Protein AF-A0A973JRM1-F1 (afdb_monomer)

Structure (mmCIF, N/CA/C/O backbone):
data_AF-A0A973JRM1-F1
#
_entry.id   AF-A0A973JRM1-F1
#
loop_
_atom_site.group_PDB
_atom_site.id
_atom_site.type_symbol
_atom_site.label_atom_id
_atom_site.label_alt_id
_atom_site.label_comp_id
_atom_site.label_asym_id
_atom_site.label_entity_id
_atom_site.label_seq_id
_atom_site.pdbx_PDB_ins_code
_atom_site.Cartn_x
_atom_site.Cartn_y
_atom_site.Cartn_z
_atom_site.occupancy
_atom_site.B_iso_or_equiv
_atom_site.auth_seq_id
_atom_site.auth_comp_id
_atom_site.auth_asym_id
_atom_site.auth_atom_id
_atom_site.pdbx_PDB_model_num
ATOM 1 N N . MET A 1 1 ? 54.414 25.583 24.701 1.00 52.03 1 MET A N 1
ATOM 2 C CA . MET A 1 1 ? 53.959 24.445 23.868 1.00 52.03 1 MET A CA 1
ATOM 3 C C . MET A 1 1 ? 55.008 24.159 22.806 1.00 52.03 1 MET A C 1
ATOM 5 O O . MET A 1 1 ? 55.318 25.046 22.019 1.00 52.03 1 MET A O 1
ATOM 9 N N . ASN A 1 2 ? 55.617 22.970 22.829 1.00 51.41 2 ASN A N 1
ATOM 10 C CA . ASN A 1 2 ? 56.685 22.609 21.895 1.00 51.41 2 ASN A CA 1
ATOM 11 C C . ASN A 1 2 ? 56.163 22.662 20.455 1.00 51.41 2 ASN A C 1
ATOM 13 O O . ASN A 1 2 ? 55.151 22.036 20.146 1.00 51.41 2 ASN A O 1
ATOM 17 N N . LYS A 1 3 ? 56.885 23.366 19.568 1.00 55.19 3 LYS A N 1
ATOM 18 C CA . LYS A 1 3 ? 56.590 23.514 18.123 1.00 55.19 3 LYS A CA 1
ATOM 19 C C . LYS A 1 3 ? 56.341 22.178 17.391 1.00 55.19 3 LYS A C 1
ATOM 21 O O . LYS A 1 3 ? 55.837 22.172 16.276 1.00 55.19 3 LYS A O 1
ATOM 26 N N . TRP A 1 4 ? 56.686 21.060 18.023 1.00 55.06 4 TRP A N 1
ATOM 27 C CA . TRP A 1 4 ? 56.469 19.692 17.566 1.00 55.06 4 TRP A CA 1
ATOM 28 C C . TRP A 1 4 ? 55.008 19.227 17.652 1.00 55.06 4 TRP A C 1
ATOM 30 O O . TRP A 1 4 ? 54.545 18.557 16.737 1.00 55.06 4 TRP A O 1
ATOM 40 N N . VAL A 1 5 ? 54.253 19.637 18.679 1.00 60.00 5 VAL A N 1
ATOM 41 C CA . VAL A 1 5 ? 52.848 19.213 18.857 1.00 60.00 5 VAL A CA 1
ATOM 42 C C . VAL A 1 5 ? 51.954 19.814 17.767 1.00 60.00 5 VAL A C 1
ATOM 44 O O . VAL A 1 5 ? 51.118 19.121 17.198 1.00 60.00 5 VAL A O 1
ATOM 47 N N . GLY A 1 6 ? 52.199 21.076 17.393 1.00 60.28 6 GLY A N 1
ATOM 48 C CA . GLY A 1 6 ? 51.475 21.731 16.298 1.00 60.28 6 GLY A CA 1
ATOM 49 C C . GLY A 1 6 ? 51.747 21.102 14.927 1.00 60.28 6 GLY A C 1
ATOM 50 O O . GLY A 1 6 ? 50.842 21.018 14.105 1.00 60.28 6 GLY A O 1
ATOM 51 N N . LYS A 1 7 ? 52.966 20.596 14.688 1.00 66.56 7 LYS A N 1
ATOM 52 C CA . LYS A 1 7 ? 53.302 19.897 13.436 1.00 66.56 7 LYS A CA 1
ATOM 53 C C . LYS A 1 7 ? 52.615 18.537 13.329 1.00 66.56 7 LYS A C 1
ATOM 55 O O . LYS A 1 7 ? 52.128 18.207 12.256 1.00 66.56 7 LYS A O 1
ATOM 60 N N . ILE A 1 8 ? 52.539 17.783 14.429 1.00 76.00 8 ILE A N 1
ATOM 61 C CA . ILE A 1 8 ? 51.810 16.506 14.463 1.00 76.00 8 ILE A CA 1
ATOM 62 C C . ILE A 1 8 ? 50.323 16.748 14.199 1.00 76.00 8 ILE A C 1
ATOM 64 O O . ILE A 1 8 ? 49.744 16.046 13.380 1.00 76.00 8 ILE A O 1
ATOM 68 N N . LEU A 1 9 ? 49.733 17.784 14.807 1.00 70.19 9 LEU A N 1
ATOM 69 C CA . LEU A 1 9 ? 48.323 18.131 14.608 1.00 70.19 9 LEU A CA 1
ATOM 70 C C . LEU A 1 9 ? 48.005 18.488 13.145 1.00 70.19 9 LEU A C 1
ATOM 72 O O . LEU A 1 9 ? 46.991 18.049 12.618 1.00 70.19 9 LEU A O 1
ATOM 76 N N . ILE A 1 10 ? 48.893 19.235 12.476 1.00 73.81 10 ILE A N 1
ATOM 77 C CA . ILE A 1 10 ? 48.756 19.580 11.051 1.00 73.81 10 ILE A CA 1
ATOM 78 C C . ILE A 1 10 ? 48.867 18.331 10.170 1.00 73.81 10 ILE A C 1
ATOM 80 O O . ILE A 1 10 ? 48.074 18.172 9.250 1.00 73.81 10 ILE A O 1
ATOM 84 N N . ILE A 1 11 ? 49.812 17.430 10.455 1.00 75.38 11 ILE A N 1
ATOM 85 C CA . ILE A 1 11 ? 49.950 16.169 9.710 1.00 75.38 11 ILE A CA 1
ATOM 86 C C . ILE A 1 11 ? 48.707 15.290 9.905 1.00 75.38 11 ILE A C 1
ATOM 88 O O . ILE A 1 11 ? 48.225 14.715 8.936 1.00 75.38 11 ILE A O 1
ATOM 92 N N . LEU A 1 12 ? 48.149 15.238 11.117 1.00 71.69 12 LEU A N 1
ATOM 93 C CA . LEU A 1 12 ? 46.922 14.496 11.421 1.00 71.69 12 LEU A CA 1
ATOM 94 C C . LEU A 1 12 ? 45.699 15.094 10.713 1.00 71.69 12 LEU A C 1
ATOM 96 O O . LEU A 1 12 ? 44.903 14.347 10.160 1.00 71.69 12 LEU A O 1
ATOM 100 N N . LEU A 1 13 ? 45.587 16.427 10.664 1.00 68.31 13 LEU A N 1
ATOM 101 C CA . LEU A 1 13 ? 44.556 17.144 9.903 1.00 68.31 13 LEU A CA 1
ATOM 102 C C . LEU A 1 13 ? 44.678 16.901 8.398 1.00 68.31 13 LEU A C 1
ATOM 104 O O . LEU A 1 13 ? 43.671 16.671 7.741 1.00 68.31 13 LEU A O 1
ATOM 108 N N . ILE A 1 14 ? 45.897 16.913 7.851 1.00 70.69 14 ILE A N 1
ATOM 109 C CA . ILE A 1 14 ? 46.132 16.583 6.441 1.00 70.69 14 ILE A CA 1
ATOM 110 C C . ILE A 1 14 ? 45.755 15.124 6.179 1.00 70.69 14 ILE A C 1
ATOM 112 O O . ILE A 1 14 ? 45.062 14.872 5.202 1.00 70.69 14 ILE A O 1
ATOM 116 N N . PHE A 1 15 ? 46.136 14.190 7.059 1.00 65.75 15 PHE A N 1
ATOM 117 C CA . PHE A 1 15 ? 45.813 12.767 6.918 1.00 65.75 15 PHE A CA 1
ATOM 118 C C . PHE A 1 15 ? 44.303 12.498 7.011 1.00 65.75 15 PHE A C 1
ATOM 120 O O . PHE A 1 15 ? 43.769 11.729 6.213 1.00 65.75 15 PHE A O 1
ATOM 127 N N . LEU A 1 16 ? 43.598 13.173 7.927 1.00 58.53 16 LEU A N 1
ATOM 128 C CA . LEU A 1 16 ? 42.133 13.167 8.019 1.00 58.53 16 LEU A CA 1
ATOM 129 C C . LEU A 1 16 ? 41.496 13.741 6.743 1.00 58.53 16 LEU A C 1
ATOM 131 O O . LEU A 1 16 ? 40.643 13.094 6.148 1.00 58.53 16 LEU A O 1
ATOM 135 N N . CYS A 1 17 ? 41.974 14.888 6.253 1.00 56.03 17 CYS A N 1
ATOM 136 C CA . CYS A 1 17 ? 41.481 15.500 5.014 1.00 56.03 17 CYS A CA 1
ATOM 137 C C . CYS A 1 17 ? 41.785 14.676 3.750 1.00 56.03 17 CYS A C 1
ATOM 139 O O . CYS A 1 17 ? 41.011 14.737 2.797 1.00 56.03 17 CYS A O 1
ATOM 141 N N . THR A 1 18 ? 42.891 13.923 3.701 1.00 54.19 18 THR A N 1
ATOM 142 C CA . THR A 1 18 ? 43.192 13.013 2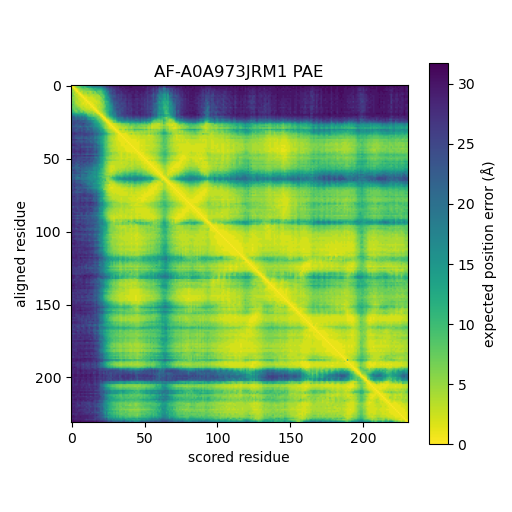.581 1.00 54.19 18 THR A CA 1
ATOM 143 C C . THR A 1 18 ? 42.441 11.691 2.686 1.00 54.19 18 THR A C 1
ATOM 145 O O . THR A 1 18 ? 42.127 11.107 1.656 1.00 54.19 18 THR A O 1
ATOM 148 N N . SER A 1 19 ? 42.113 11.236 3.901 1.00 52.75 19 SER A N 1
ATOM 149 C CA . SER A 1 19 ? 41.274 10.046 4.110 1.00 52.75 19 SER A CA 1
ATOM 150 C C . SER A 1 19 ? 39.808 10.312 3.751 1.00 52.75 19 SER A C 1
ATOM 152 O O . SER A 1 19 ? 39.118 9.394 3.333 1.00 52.75 19 SER A O 1
ATOM 154 N N . CYS A 1 20 ? 39.357 11.570 3.808 1.00 51.75 20 CYS A N 1
ATOM 155 C CA . CYS A 1 20 ? 38.048 11.997 3.300 1.00 51.75 20 CYS A CA 1
ATOM 156 C C . CYS A 1 20 ? 37.969 12.131 1.763 1.00 51.75 20 CYS A C 1
ATOM 158 O O . CYS A 1 20 ? 37.000 12.701 1.271 1.00 51.75 20 CYS A O 1
ATOM 160 N N . LYS A 1 21 ? 38.989 11.723 0.986 1.00 47.31 21 LYS A N 1
ATOM 161 C CA . LYS A 1 21 ? 39.105 12.122 -0.433 1.00 47.31 21 LYS A CA 1
ATOM 162 C C . LYS A 1 21 ? 39.058 11.020 -1.489 1.00 47.31 21 LYS A C 1
ATOM 164 O O . LYS A 1 21 ? 39.293 11.335 -2.650 1.00 47.31 21 LYS A O 1
ATOM 169 N N . ASN A 1 22 ? 38.695 9.794 -1.128 1.00 46.19 22 ASN A N 1
ATOM 170 C CA . ASN A 1 22 ? 38.466 8.718 -2.097 1.00 46.19 22 ASN A CA 1
ATOM 171 C C . ASN A 1 22 ? 37.077 8.094 -1.913 1.00 46.19 22 ASN A C 1
ATOM 173 O O . ASN A 1 22 ? 36.956 6.875 -1.847 1.00 46.19 22 ASN A O 1
ATOM 177 N N . ASP A 1 23 ? 36.030 8.915 -1.829 1.00 49.44 23 ASP A N 1
ATOM 178 C CA . ASP A 1 23 ? 34.690 8.391 -2.090 1.00 49.44 23 ASP A CA 1
ATOM 179 C C . ASP A 1 23 ? 34.642 8.000 -3.571 1.00 49.44 23 ASP A C 1
ATOM 181 O O . ASP A 1 23 ? 34.667 8.858 -4.459 1.00 49.44 23 ASP A O 1
ATOM 185 N N . GLU A 1 24 ? 34.638 6.699 -3.856 1.00 56.50 24 GLU A N 1
ATOM 186 C CA . GLU A 1 24 ? 34.376 6.203 -5.203 1.00 56.50 24 GLU A CA 1
ATOM 187 C C . GLU A 1 24 ? 32.933 6.569 -5.563 1.00 56.50 24 GLU A C 1
ATOM 189 O O . GLU A 1 24 ? 31.975 6.063 -4.973 1.00 56.50 24 GLU A O 1
ATOM 194 N N . ILE A 1 25 ? 32.778 7.497 -6.510 1.00 58.25 25 ILE A N 1
ATOM 195 C CA . ILE A 1 25 ? 31.470 7.859 -7.049 1.00 58.25 25 ILE A CA 1
ATOM 196 C C . ILE A 1 25 ? 31.080 6.778 -8.050 1.00 58.25 25 ILE A C 1
ATOM 198 O O . ILE A 1 25 ? 31.550 6.772 -9.189 1.00 58.25 25 ILE A O 1
ATOM 202 N N . ASN A 1 26 ? 30.202 5.876 -7.626 1.00 73.81 26 ASN A N 1
ATOM 203 C CA . ASN A 1 26 ? 29.637 4.857 -8.500 1.00 73.81 26 ASN A CA 1
ATOM 204 C C . ASN A 1 26 ? 28.285 5.330 -9.032 1.00 73.81 26 ASN A C 1
ATOM 206 O O . ASN A 1 26 ? 27.388 5.680 -8.264 1.00 73.81 26 ASN A O 1
ATOM 210 N N . THR A 1 27 ? 28.142 5.334 -10.358 1.00 80.19 27 THR A N 1
ATOM 211 C CA . THR A 1 27 ? 26.854 5.581 -11.016 1.00 80.19 27 THR A CA 1
ATOM 212 C C . THR A 1 27 ? 26.288 4.256 -11.509 1.00 80.19 27 THR A C 1
ATOM 214 O O . THR A 1 27 ? 26.939 3.570 -12.294 1.00 80.19 27 THR A O 1
ATOM 217 N N . ILE A 1 28 ? 25.091 3.895 -11.044 1.00 83.44 28 ILE A N 1
ATOM 218 C CA . ILE A 1 28 ? 24.317 2.771 -11.581 1.00 83.44 28 ILE A CA 1
ATOM 219 C C . ILE A 1 28 ? 23.206 3.334 -12.459 1.00 83.44 28 ILE A C 1
ATOM 221 O O . ILE A 1 28 ? 22.436 4.187 -12.023 1.00 83.44 28 ILE A O 1
ATOM 225 N N . GLU A 1 29 ? 23.114 2.836 -13.686 1.00 84.25 29 GLU A N 1
ATOM 226 C CA . GLU A 1 29 ? 22.126 3.258 -14.673 1.00 84.25 29 GLU A CA 1
ATOM 227 C C . GLU A 1 29 ? 21.203 2.088 -15.043 1.00 84.25 29 GLU A C 1
ATOM 229 O O . GLU A 1 29 ? 21.639 1.076 -15.589 1.00 84.25 29 GLU A O 1
ATOM 234 N N . TYR A 1 30 ? 19.907 2.261 -14.779 1.00 83.38 30 TYR A N 1
ATOM 235 C CA . TYR A 1 30 ? 18.833 1.349 -15.170 1.00 83.38 30 TYR A CA 1
ATOM 236 C C . TYR A 1 30 ? 18.099 1.913 -16.389 1.00 83.38 30 TYR A C 1
ATOM 238 O O . TYR A 1 30 ? 17.238 2.778 -16.264 1.00 83.38 30 TYR A O 1
ATOM 246 N N . ASN A 1 31 ? 18.454 1.470 -17.596 1.00 78.50 31 ASN A N 1
ATOM 247 C CA . ASN A 1 31 ? 17.933 2.009 -18.865 1.00 78.50 31 ASN A CA 1
ATOM 248 C C . ASN A 1 31 ? 17.077 1.009 -19.664 1.00 78.50 31 ASN A C 1
ATOM 250 O O . ASN A 1 31 ? 16.884 1.176 -20.869 1.00 78.50 31 ASN A O 1
ATOM 254 N N . ARG A 1 32 ? 16.579 -0.045 -19.008 1.00 82.38 32 ARG A N 1
ATOM 255 C CA . ARG A 1 32 ? 15.724 -1.047 -19.652 1.00 82.38 32 ARG A CA 1
ATOM 256 C C . ARG A 1 32 ? 14.336 -0.484 -19.933 1.00 82.38 32 ARG A C 1
ATOM 258 O O . ARG A 1 32 ? 13.761 0.201 -19.084 1.00 82.38 32 ARG A O 1
ATOM 265 N N . ASP A 1 33 ? 13.793 -0.829 -21.100 1.00 82.44 33 ASP A N 1
ATOM 266 C CA . ASP A 1 33 ? 12.406 -0.537 -21.467 1.00 82.44 33 ASP A CA 1
ATOM 267 C C . ASP A 1 33 ? 11.451 -1.504 -20.755 1.00 82.44 33 ASP A C 1
ATOM 269 O O . ASP A 1 33 ? 10.930 -2.465 -21.322 1.00 82.44 33 ASP A O 1
ATOM 273 N N . PHE A 1 34 ? 11.283 -1.236 -19.465 1.00 81.38 34 PHE A N 1
ATOM 274 C CA . PHE A 1 34 ? 10.561 -2.052 -18.500 1.00 81.38 34 PHE A CA 1
ATOM 275 C C . PHE A 1 34 ? 9.118 -2.351 -18.917 1.00 81.38 34 PHE A C 1
ATOM 277 O O . PHE A 1 34 ? 8.644 -3.472 -18.759 1.00 81.38 34 PHE A O 1
ATOM 284 N N . ILE A 1 35 ? 8.438 -1.363 -19.507 1.00 86.88 35 ILE A N 1
ATOM 285 C CA . ILE A 1 35 ? 7.050 -1.497 -19.963 1.00 86.88 35 ILE A CA 1
ATOM 286 C C . ILE A 1 35 ? 6.935 -2.524 -21.089 1.00 86.88 35 ILE A C 1
ATOM 288 O O . ILE A 1 35 ? 5.978 -3.294 -21.130 1.00 86.88 35 ILE A O 1
ATOM 292 N N . ASN A 1 36 ? 7.898 -2.534 -22.013 1.00 88.88 36 ASN A N 1
ATOM 293 C CA . ASN A 1 36 ? 7.881 -3.470 -23.128 1.00 88.88 36 ASN A CA 1
ATOM 294 C C . ASN A 1 36 ? 8.413 -4.858 -22.732 1.00 88.88 36 ASN A C 1
ATOM 296 O O . ASN A 1 36 ? 7.919 -5.857 -23.247 1.00 88.88 36 ASN A O 1
ATOM 300 N N . GLU A 1 37 ? 9.388 -4.926 -21.817 1.00 89.38 37 GLU A N 1
ATOM 301 C CA . GLU A 1 37 ? 9.956 -6.184 -21.302 1.00 89.38 37 GLU A CA 1
ATOM 302 C C . GLU A 1 37 ? 8.919 -7.012 -20.527 1.00 89.38 37 GLU A C 1
ATOM 304 O O . GLU A 1 37 ? 8.820 -8.212 -20.762 1.00 89.38 37 GLU A O 1
ATOM 309 N N . TYR A 1 38 ? 8.107 -6.370 -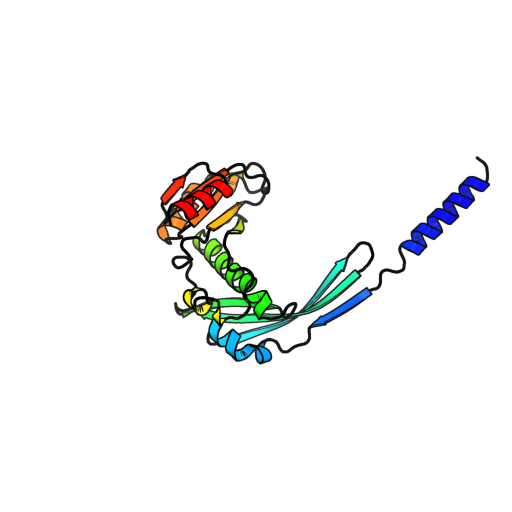19.679 1.00 89.19 38 TYR A N 1
ATOM 310 C CA . TYR A 1 38 ? 7.103 -7.020 -18.819 1.00 89.19 38 TYR A CA 1
ATOM 311 C C . TYR A 1 38 ? 5.664 -6.764 -19.283 1.00 89.19 38 TYR A C 1
ATOM 313 O O . TYR A 1 38 ? 4.738 -6.653 -18.480 1.00 89.19 38 TYR A O 1
ATOM 321 N N . LYS A 1 39 ? 5.456 -6.594 -20.591 1.00 90.38 39 LYS A N 1
ATOM 322 C CA . LYS A 1 39 ? 4.167 -6.149 -21.139 1.00 90.38 39 LYS A CA 1
ATOM 323 C C . LYS A 1 39 ? 3.001 -7.068 -20.762 1.00 90.38 39 LYS A C 1
ATOM 325 O O . LYS A 1 39 ? 1.912 -6.576 -20.464 1.00 90.38 39 LYS A O 1
ATOM 330 N N . ASP A 1 40 ? 3.208 -8.380 -20.810 1.00 90.00 40 ASP A N 1
ATOM 331 C CA . ASP A 1 40 ? 2.148 -9.358 -20.551 1.00 90.00 40 ASP A CA 1
ATOM 332 C C . ASP A 1 40 ? 1.803 -9.406 -19.058 1.00 90.00 40 ASP A C 1
ATOM 334 O O . ASP A 1 40 ? 0.631 -9.415 -18.680 1.00 90.00 40 ASP A O 1
ATOM 338 N N . GLU A 1 41 ? 2.824 -9.352 -18.211 1.00 90.19 41 GLU A N 1
ATOM 339 C CA . GLU A 1 41 ? 2.735 -9.252 -16.762 1.00 90.19 41 GLU A CA 1
ATOM 340 C C . GLU A 1 41 ? 2.016 -7.974 -16.302 1.00 90.19 41 GLU A C 1
ATOM 342 O O . GLU A 1 41 ? 1.074 -8.030 -15.507 1.00 90.19 41 GLU A O 1
ATOM 347 N N . ILE A 1 42 ? 2.403 -6.823 -16.856 1.00 90.81 42 ILE A N 1
ATOM 348 C CA . ILE A 1 42 ? 1.749 -5.531 -16.619 1.00 90.81 42 ILE A CA 1
ATOM 349 C C . ILE A 1 42 ? 0.287 -5.594 -17.070 1.00 90.81 42 ILE A C 1
ATOM 351 O O . ILE A 1 42 ? -0.605 -5.172 -16.334 1.00 90.81 42 ILE A O 1
ATOM 355 N N . LYS A 1 43 ? 0.017 -6.170 -18.248 1.00 91.06 43 LYS A N 1
ATOM 356 C CA . LYS A 1 43 ? -1.351 -6.332 -18.750 1.00 91.06 43 LYS A CA 1
ATOM 357 C C . LYS A 1 43 ? -2.200 -7.222 -17.843 1.00 91.06 43 LYS A C 1
ATOM 359 O O . LYS A 1 43 ? -3.390 -6.966 -17.683 1.00 91.06 43 LYS A O 1
ATOM 364 N N . LEU A 1 44 ? -1.617 -8.259 -17.249 1.00 91.38 44 LEU A N 1
ATOM 365 C CA . LEU A 1 44 ? -2.326 -9.124 -16.310 1.00 91.38 44 LEU A CA 1
ATOM 366 C C . LEU A 1 44 ? -2.703 -8.373 -15.021 1.00 91.38 44 LEU A C 1
ATOM 368 O O . LEU A 1 44 ? -3.825 -8.513 -14.537 1.00 91.38 44 LEU A O 1
ATOM 372 N N . LEU A 1 45 ? -1.777 -7.573 -14.486 1.00 90.56 45 LEU A N 1
ATOM 373 C CA . LEU A 1 45 ? -1.946 -6.872 -13.210 1.00 90.56 45 LEU A CA 1
ATOM 374 C C . LEU A 1 45 ? -2.844 -5.642 -13.296 1.00 90.56 45 LEU A C 1
ATOM 376 O O . LEU A 1 45 ? -3.605 -5.381 -12.367 1.00 90.56 45 LEU A O 1
ATOM 380 N N . PHE A 1 46 ? -2.738 -4.888 -14.388 1.00 91.44 46 PHE A N 1
ATOM 381 C CA . PHE A 1 46 ? -3.375 -3.579 -14.541 1.00 91.44 46 PHE A CA 1
ATOM 382 C C . PHE A 1 46 ? -4.430 -3.544 -15.653 1.00 91.44 46 PHE A C 1
ATOM 384 O O . PHE A 1 46 ? -5.184 -2.579 -15.755 1.00 91.44 46 PHE A O 1
ATOM 391 N N . GLY A 1 47 ? -4.525 -4.589 -16.479 1.00 91.25 47 GLY A N 1
ATOM 392 C CA . GLY A 1 47 ? -5.388 -4.598 -17.655 1.00 91.25 47 GLY A CA 1
ATOM 393 C C . GLY A 1 47 ? -4.817 -3.753 -18.795 1.00 91.25 47 GLY A C 1
ATOM 394 O O . GLY A 1 47 ? -3.617 -3.746 -19.062 1.0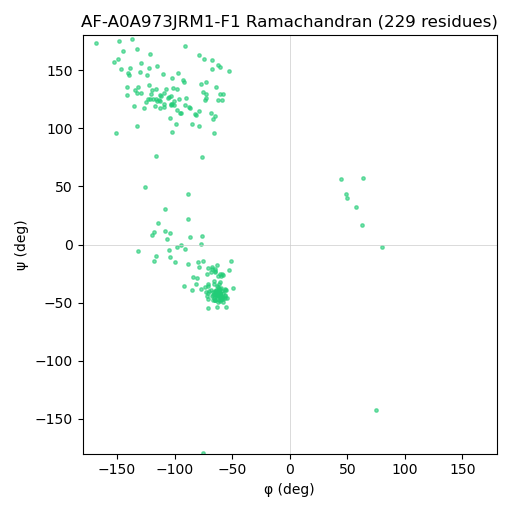0 91.25 47 GLY A O 1
ATOM 395 N N . GLU A 1 48 ? -5.696 -3.058 -19.515 1.00 91.69 48 GLU A N 1
ATOM 396 C CA . GLU A 1 48 ? -5.260 -2.070 -20.504 1.00 91.69 48 GLU A CA 1
ATOM 397 C C . GLU A 1 48 ? -4.718 -0.833 -19.780 1.00 91.69 48 GLU A C 1
ATOM 399 O O . GLU A 1 48 ? -5.412 -0.237 -18.951 1.00 91.69 48 GLU A O 1
ATOM 404 N N . ILE A 1 49 ? -3.488 -0.449 -20.119 1.00 93.69 49 ILE A N 1
ATOM 405 C CA . ILE A 1 49 ? -2.783 0.675 -19.506 1.00 93.69 49 ILE A CA 1
ATOM 406 C C . ILE A 1 49 ? -2.525 1.799 -20.509 1.00 93.69 49 ILE A C 1
ATOM 408 O O . ILE A 1 49 ? -2.372 1.563 -21.709 1.00 93.69 49 ILE A O 1
ATOM 412 N N . ASN A 1 50 ? -2.409 3.020 -19.999 1.00 94.12 50 ASN A N 1
ATOM 413 C CA . ASN A 1 50 ? -1.941 4.180 -20.742 1.00 94.12 50 ASN A CA 1
ATOM 414 C C . ASN A 1 50 ? -0.763 4.822 -19.999 1.00 94.12 50 ASN A C 1
ATOM 416 O O . ASN A 1 50 ? -0.888 5.198 -18.836 1.00 94.12 50 ASN A O 1
ATOM 420 N N . VAL A 1 51 ? 0.384 4.948 -20.666 1.00 93.38 51 VAL A N 1
ATOM 421 C CA . VAL A 1 51 ? 1.549 5.643 -20.102 1.00 93.38 51 VAL A CA 1
ATOM 422 C C . VAL A 1 51 ? 1.353 7.136 -20.328 1.00 93.38 51 VAL A C 1
ATOM 424 O O . VAL A 1 51 ? 1.379 7.602 -21.467 1.00 93.38 51 VAL A O 1
ATOM 427 N N . ILE A 1 52 ? 1.154 7.886 -19.249 1.00 96.19 52 ILE A N 1
ATOM 428 C CA . ILE A 1 52 ? 0.898 9.330 -19.318 1.00 96.19 52 ILE A CA 1
ATOM 429 C C . ILE A 1 52 ? 2.208 10.100 -19.377 1.00 96.19 52 ILE A C 1
ATOM 431 O O . ILE A 1 52 ? 2.327 11.097 -20.090 1.00 96.19 52 ILE A O 1
ATOM 435 N N . ASN A 1 53 ? 3.190 9.635 -18.614 1.00 94.50 53 ASN A N 1
ATOM 436 C CA . ASN A 1 53 ? 4.471 10.292 -18.481 1.00 94.50 53 ASN A CA 1
ATOM 437 C C . ASN A 1 53 ? 5.581 9.256 -18.295 1.00 94.50 53 ASN A C 1
ATOM 439 O O . ASN A 1 53 ? 5.363 8.158 -17.777 1.00 94.50 53 ASN A O 1
ATOM 443 N N . LYS A 1 54 ? 6.775 9.631 -18.748 1.00 93.12 54 LYS A N 1
ATOM 444 C CA . LYS A 1 54 ? 8.015 8.905 -18.511 1.00 93.12 54 LYS A CA 1
ATOM 445 C C . LYS A 1 54 ? 9.076 9.923 -18.130 1.00 93.12 54 LYS A C 1
ATOM 447 O O . LYS A 1 54 ? 9.431 10.773 -18.948 1.00 93.12 54 LYS A O 1
ATOM 452 N N . GLU A 1 55 ? 9.619 9.790 -16.931 1.00 94.00 55 GLU A N 1
ATOM 453 C CA . GLU A 1 55 ? 10.687 10.652 -16.443 1.00 94.00 55 GLU A CA 1
ATOM 454 C C . GLU A 1 55 ? 11.935 9.860 -16.059 1.00 94.00 55 GLU A C 1
ATOM 456 O O . GLU A 1 55 ? 11.874 8.688 -15.690 1.00 94.00 55 GLU A O 1
ATOM 461 N N . ARG A 1 56 ? 13.089 10.523 -16.170 1.00 92.25 56 ARG A N 1
ATOM 462 C CA . ARG A 1 56 ? 14.378 10.000 -15.723 1.00 92.25 56 ARG A CA 1
ATOM 463 C C . ARG A 1 56 ? 14.677 10.584 -14.348 1.00 92.25 56 ARG A C 1
ATOM 465 O O . ARG A 1 56 ? 14.884 11.792 -14.237 1.00 92.25 56 ARG A O 1
ATOM 472 N N . VAL A 1 57 ? 14.743 9.735 -13.330 1.00 92.62 57 VAL A N 1
ATOM 473 C CA . VAL A 1 57 ? 15.034 10.127 -11.946 1.00 92.62 57 VAL A CA 1
ATOM 474 C C . VAL A 1 57 ? 16.483 9.787 -11.608 1.00 92.62 57 VAL A C 1
ATOM 476 O O . VAL A 1 57 ? 17.026 8.781 -12.065 1.00 92.62 57 VAL A O 1
ATOM 479 N N . SER A 1 58 ? 17.126 10.649 -10.819 1.00 90.88 58 SER A N 1
ATOM 480 C CA . SER A 1 58 ? 18.482 10.450 -10.305 1.00 90.88 58 SER A CA 1
ATOM 481 C C . SER A 1 58 ? 18.468 10.600 -8.788 1.00 90.88 58 SER A C 1
ATOM 483 O O . SER A 1 58 ? 18.183 11.681 -8.277 1.00 90.88 58 SER A O 1
ATOM 485 N N . GLU A 1 59 ? 18.812 9.536 -8.072 1.00 88.50 59 GLU A N 1
ATOM 486 C CA . GLU A 1 59 ? 18.901 9.518 -6.610 1.00 88.50 59 GLU A CA 1
ATOM 487 C C . GLU A 1 59 ? 20.350 9.336 -6.177 1.00 88.50 59 GLU A C 1
ATOM 489 O O . GLU A 1 59 ? 21.025 8.410 -6.626 1.00 88.50 59 GLU A O 1
ATOM 494 N N . THR A 1 60 ? 20.834 10.200 -5.287 1.00 87.19 60 THR A N 1
ATOM 495 C CA . THR A 1 60 ? 22.187 10.091 -4.733 1.00 87.19 60 THR A CA 1
ATOM 496 C C . THR A 1 60 ? 22.125 9.675 -3.270 1.00 87.19 60 THR A C 1
ATOM 498 O O . THR A 1 60 ? 21.561 10.376 -2.433 1.00 87.19 60 THR A O 1
ATOM 501 N N . PHE A 1 61 ? 22.748 8.540 -2.969 1.00 81.69 61 PHE A N 1
ATOM 502 C CA . PHE A 1 61 ? 22.921 8.000 -1.629 1.00 81.69 61 PHE A CA 1
ATOM 503 C C . PHE A 1 61 ? 24.333 8.309 -1.146 1.00 81.69 61 PHE A C 1
ATOM 505 O O . PHE A 1 61 ? 25.319 7.937 -1.787 1.00 81.69 61 PHE A O 1
ATOM 512 N N . TYR A 1 62 ? 24.425 8.978 -0.001 1.00 78.19 62 TYR A N 1
ATOM 513 C CA . TYR A 1 62 ? 25.694 9.309 0.637 1.00 78.19 62 TYR A CA 1
ATOM 514 C C . TYR A 1 62 ? 25.971 8.295 1.748 1.00 78.19 62 TYR A C 1
ATOM 516 O O . TYR A 1 62 ? 25.350 8.332 2.809 1.00 78.19 62 TYR A O 1
ATOM 524 N N . GLY A 1 63 ? 26.879 7.360 1.484 1.00 71.06 63 GLY A N 1
ATOM 525 C CA . GLY A 1 63 ? 27.462 6.479 2.490 1.00 71.06 63 GLY A CA 1
ATOM 526 C C . GLY A 1 63 ? 28.740 7.076 3.081 1.00 71.06 63 GLY A C 1
ATOM 527 O O . GLY A 1 63 ? 29.281 8.055 2.579 1.00 71.06 63 GLY A O 1
ATOM 528 N N . TYR A 1 64 ? 29.252 6.456 4.146 1.00 65.94 64 TYR A N 1
ATOM 529 C CA . TYR A 1 64 ? 30.465 6.925 4.833 1.00 65.94 64 TYR A CA 1
ATOM 530 C C . TYR A 1 64 ? 31.750 6.769 3.993 1.00 65.94 64 TYR A C 1
ATOM 532 O O . TYR A 1 64 ? 32.733 7.455 4.249 1.00 65.94 64 TYR A O 1
ATOM 540 N N . THR A 1 65 ? 31.756 5.846 3.024 1.00 67.69 65 THR A N 1
ATOM 541 C CA . THR A 1 65 ? 32.913 5.547 2.151 1.00 67.69 65 THR A CA 1
ATOM 542 C C . THR A 1 65 ? 32.569 5.479 0.660 1.00 67.69 65 THR A C 1
ATOM 544 O O . THR A 1 65 ? 33.451 5.248 -0.162 1.00 67.69 65 THR A O 1
ATOM 547 N N . ILE A 1 66 ? 31.285 5.575 0.303 1.00 69.00 66 ILE A N 1
ATOM 548 C CA . ILE A 1 66 ? 30.784 5.484 -1.075 1.00 69.00 66 ILE A CA 1
ATOM 549 C C . ILE A 1 66 ? 29.665 6.502 -1.226 1.00 69.00 66 ILE A C 1
ATOM 551 O O . ILE A 1 66 ? 28.706 6.492 -0.456 1.00 69.00 66 ILE A O 1
ATOM 555 N N . THR A 1 67 ? 29.757 7.324 -2.266 1.00 79.12 67 THR A N 1
ATOM 556 C CA . THR A 1 67 ? 28.605 8.062 -2.781 1.00 79.12 67 THR A CA 1
ATOM 557 C C . THR A 1 67 ? 28.104 7.327 -4.014 1.00 79.12 67 THR A C 1
ATOM 559 O O . THR A 1 67 ? 28.838 7.160 -4.988 1.00 79.12 67 THR A O 1
ATOM 562 N N . GLN A 1 68 ? 26.856 6.876 -3.984 1.00 82.31 68 GLN A N 1
ATOM 563 C CA . GLN A 1 68 ? 26.259 6.128 -5.083 1.00 82.31 68 GLN A CA 1
ATOM 564 C C . GLN A 1 68 ? 25.142 6.947 -5.713 1.00 82.31 68 GLN A C 1
ATOM 566 O O . GLN A 1 68 ? 24.211 7.356 -5.026 1.00 82.31 68 GLN A O 1
ATOM 571 N N . THR A 1 69 ? 25.219 7.173 -7.021 1.00 86.25 69 THR A N 1
ATOM 572 C CA . THR A 1 69 ? 24.120 7.778 -7.782 1.00 86.25 69 THR A CA 1
ATOM 573 C C . THR A 1 69 ? 23.422 6.698 -8.592 1.00 86.25 69 THR A C 1
ATOM 575 O O . THR A 1 69 ? 24.066 5.953 -9.326 1.00 86.25 69 THR A O 1
ATOM 578 N N . ILE A 1 70 ? 22.109 6.594 -8.444 1.00 87.69 70 ILE A N 1
ATOM 579 C CA . ILE A 1 70 ? 21.273 5.645 -9.169 1.00 87.69 70 ILE A CA 1
ATOM 580 C C . ILE A 1 70 ? 20.376 6.437 -10.108 1.00 87.69 70 ILE A C 1
ATOM 582 O O . ILE A 1 70 ? 19.636 7.312 -9.666 1.00 87.69 70 ILE A O 1
ATOM 586 N N . GLN A 1 71 ? 20.440 6.119 -11.395 1.00 90.69 71 GLN A N 1
ATOM 587 C CA . GLN A 1 71 ? 19.575 6.693 -12.416 1.00 90.69 71 GLN A CA 1
ATOM 588 C C . GLN A 1 71 ? 18.633 5.632 -12.958 1.00 90.69 71 GLN A C 1
ATOM 590 O O . GLN A 1 71 ? 19.073 4.557 -13.370 1.00 90.69 71 GLN A O 1
ATOM 595 N N . TYR A 1 72 ? 17.343 5.932 -12.961 1.00 91.38 72 TYR A N 1
ATOM 596 C CA . TYR A 1 72 ? 16.298 4.990 -13.339 1.00 91.38 72 TYR A CA 1
ATOM 597 C C . TYR A 1 72 ? 15.113 5.737 -13.959 1.00 91.38 72 TYR A C 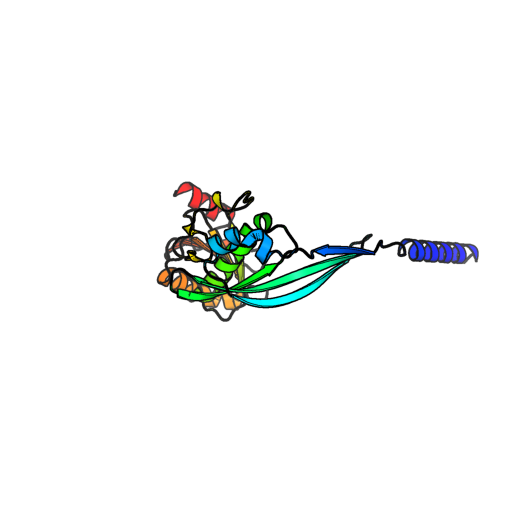1
ATOM 599 O O . TYR A 1 72 ? 14.978 6.952 -13.816 1.00 91.38 72 TYR A O 1
ATOM 607 N N . ASP A 1 73 ? 14.296 5.018 -14.716 1.00 91.44 73 ASP A N 1
ATOM 608 C CA . ASP A 1 73 ? 13.091 5.552 -15.339 1.00 91.44 73 ASP A CA 1
ATOM 609 C C . ASP A 1 73 ? 11.885 5.312 -14.420 1.00 91.44 73 ASP A C 1
ATOM 611 O O . ASP A 1 73 ? 11.760 4.256 -13.783 1.00 91.44 73 ASP A O 1
ATOM 615 N N . VAL A 1 74 ? 10.992 6.298 -14.381 1.00 91.31 74 VAL A N 1
ATOM 616 C CA . VAL A 1 74 ? 9.689 6.229 -13.719 1.00 91.31 74 VAL A CA 1
ATOM 617 C C . VAL A 1 74 ? 8.606 6.448 -14.762 1.00 91.31 74 VAL A C 1
ATOM 619 O O . VAL A 1 74 ? 8.697 7.363 -15.585 1.00 91.31 74 VAL A O 1
ATOM 622 N N . TRP A 1 75 ? 7.592 5.590 -14.740 1.00 92.06 75 TRP A N 1
ATOM 623 C CA . TRP A 1 75 ? 6.427 5.679 -15.610 1.00 92.06 75 TRP A CA 1
ATOM 624 C C . TRP A 1 75 ? 5.190 5.946 -14.776 1.00 92.06 75 TRP A C 1
ATOM 626 O O . TRP A 1 75 ? 4.847 5.143 -13.907 1.00 92.06 75 TRP A O 1
ATOM 636 N N . ASP A 1 76 ? 4.499 7.031 -15.105 1.00 92.25 76 ASP A N 1
ATOM 637 C CA . ASP A 1 76 ? 3.166 7.294 -14.583 1.00 92.25 76 ASP A CA 1
ATOM 638 C C . ASP A 1 76 ? 2.159 6.600 -15.494 1.00 92.25 76 ASP A C 1
ATOM 640 O O . ASP A 1 76 ? 2.065 6.891 -16.697 1.00 92.25 76 ASP A O 1
ATOM 644 N N . ILE A 1 77 ? 1.426 5.657 -14.918 1.00 92.25 77 ILE A N 1
ATOM 645 C CA . ILE A 1 77 ? 0.503 4.797 -15.642 1.00 92.25 77 ILE A CA 1
ATOM 646 C C . ILE A 1 77 ? -0.910 5.055 -15.161 1.00 92.25 77 ILE A C 1
ATOM 648 O O . ILE A 1 77 ? -1.192 5.071 -13.965 1.00 92.25 77 ILE A O 1
ATOM 652 N N . GLU A 1 78 ? -1.802 5.197 -16.128 1.00 94.31 78 GLU A N 1
ATOM 653 C CA . GLU A 1 78 ? -3.239 5.186 -15.931 1.00 94.31 78 GLU A CA 1
ATOM 654 C C . GLU A 1 78 ? -3.809 3.829 -16.321 1.00 94.31 78 GLU A C 1
ATOM 656 O O . GLU A 1 78 ? -3.481 3.275 -17.375 1.00 94.31 78 GLU A O 1
ATOM 661 N N . TYR A 1 79 ? -4.684 3.301 -15.472 1.00 93.25 79 TYR A N 1
ATOM 662 C CA . TYR A 1 79 ? -5.398 2.057 -15.726 1.00 93.25 79 TYR A CA 1
ATOM 663 C C . TYR A 1 79 ? -6.815 2.120 -15.152 1.00 93.25 79 TYR A C 1
ATOM 665 O O . TYR A 1 79 ? -7.162 3.027 -14.390 1.00 93.25 79 TYR A O 1
ATOM 673 N N . LYS A 1 80 ? -7.664 1.168 -15.545 1.00 92.12 80 LYS A N 1
ATOM 674 C CA . LYS A 1 80 ? -9.011 1.017 -14.985 1.00 92.12 80 LYS A CA 1
ATOM 675 C C . LYS A 1 80 ? -9.078 -0.223 -14.124 1.00 92.12 80 LYS A C 1
ATOM 677 O O . LYS A 1 80 ? -8.729 -1.297 -14.600 1.00 92.12 80 LYS A O 1
ATOM 682 N N . ASN A 1 81 ? -9.589 -0.089 -12.905 1.00 89.00 81 ASN A N 1
ATOM 683 C CA . ASN A 1 81 ? -9.872 -1.255 -12.074 1.00 89.00 81 ASN A CA 1
ATOM 684 C C . ASN A 1 81 ? -11.144 -1.999 -12.539 1.00 89.00 81 ASN A C 1
ATOM 686 O O . ASN A 1 81 ? -11.828 -1.609 -13.492 1.00 89.00 81 ASN A O 1
ATOM 690 N N . SER A 1 82 ? -11.486 -3.067 -11.829 1.00 86.94 82 SER A N 1
ATOM 691 C CA . SER A 1 82 ? -12.627 -3.951 -12.071 1.00 86.94 82 SER A CA 1
ATOM 692 C C . SER A 1 82 ? -13.961 -3.207 -12.002 1.00 86.94 82 SER A C 1
ATOM 694 O O . SER A 1 82 ? -14.906 -3.566 -12.704 1.00 86.94 82 SER A O 1
ATOM 696 N N . TYR A 1 83 ? -14.009 -2.112 -11.243 1.00 87.81 83 TYR A N 1
ATOM 697 C CA . TYR A 1 83 ? -15.150 -1.206 -11.122 1.00 87.81 83 TYR A CA 1
ATOM 698 C C . TYR A 1 83 ? -15.190 -0.107 -12.196 1.00 87.81 83 TYR A C 1
ATOM 700 O O . TYR A 1 83 ? -16.043 0.774 -12.132 1.00 87.81 83 TYR A O 1
ATOM 708 N N . GLN A 1 84 ? -14.299 -0.148 -13.195 1.00 89.31 84 GLN A N 1
ATOM 709 C CA . GLN A 1 84 ? -14.144 0.878 -14.235 1.00 89.31 84 GLN A CA 1
ATOM 710 C C . GLN A 1 84 ? -13.722 2.259 -13.704 1.00 89.31 84 GLN A C 1
ATOM 712 O O . GLN A 1 84 ? -13.829 3.254 -14.429 1.00 89.31 84 GLN A O 1
ATOM 717 N N . GLU A 1 85 ? -13.213 2.336 -12.472 1.00 88.19 85 GLU A N 1
ATOM 718 C CA . GLU A 1 85 ? -12.629 3.561 -11.935 1.00 88.19 85 GLU A CA 1
ATOM 719 C C . GLU A 1 85 ? -11.228 3.774 -12.498 1.00 88.19 85 GLU A C 1
ATOM 721 O O . GLU A 1 85 ? -10.425 2.843 -12.573 1.00 88.19 85 GLU A O 1
ATOM 726 N N . LEU A 1 86 ? -10.932 5.025 -12.842 1.00 91.12 86 LEU A N 1
ATOM 727 C CA . LEU A 1 86 ? -9.609 5.449 -13.274 1.00 91.12 86 LEU A CA 1
ATOM 728 C C . LEU A 1 86 ? -8.649 5.477 -12.078 1.00 91.12 86 LEU A C 1
ATOM 730 O O . LEU A 1 86 ? -8.973 6.058 -11.036 1.00 91.12 86 LEU A O 1
ATOM 734 N N . LYS A 1 87 ? -7.488 4.843 -12.231 1.00 90.31 87 LYS A N 1
ATOM 735 C CA . LYS A 1 87 ? -6.429 4.733 -11.221 1.00 90.31 87 LYS A CA 1
ATOM 736 C C . LYS A 1 87 ? -5.089 5.145 -11.811 1.00 90.31 87 LYS A C 1
ATOM 738 O O . LYS A 1 87 ? -4.898 5.084 -13.025 1.00 90.31 87 LYS A O 1
ATOM 743 N N . TYR A 1 88 ? -4.185 5.552 -10.924 1.00 89.75 88 TYR A N 1
ATOM 744 C CA . TYR A 1 88 ? -2.865 6.062 -11.264 1.00 89.75 88 TYR A CA 1
ATOM 745 C C . TYR A 1 88 ? -1.819 5.387 -10.395 1.00 89.75 88 TYR A C 1
ATOM 747 O O . TYR A 1 88 ? -1.961 5.376 -9.174 1.00 89.75 88 TYR A O 1
ATOM 755 N N . ILE A 1 89 ? -0.762 4.885 -11.021 1.00 88.31 89 ILE A N 1
ATOM 756 C CA . ILE A 1 89 ? 0.365 4.275 -10.321 1.00 88.31 89 ILE A CA 1
ATOM 757 C C . ILE A 1 89 ? 1.686 4.691 -10.960 1.00 88.31 89 ILE A C 1
ATOM 759 O O . ILE A 1 89 ? 1.752 4.954 -12.161 1.00 88.31 89 ILE A O 1
ATOM 763 N N . GLN A 1 90 ? 2.743 4.717 -10.151 1.00 88.62 90 GLN A N 1
ATOM 764 C CA . GLN A 1 90 ? 4.108 4.906 -10.625 1.00 88.62 90 GLN A CA 1
ATOM 765 C C . GLN A 1 90 ? 4.843 3.567 -10.647 1.00 88.62 90 GLN A C 1
ATOM 767 O O . GLN A 1 90 ? 5.001 2.929 -9.605 1.00 88.62 90 GLN A O 1
ATOM 772 N N . LEU A 1 91 ? 5.330 3.157 -11.819 1.00 87.50 91 LEU A N 1
ATOM 773 C CA . LEU A 1 91 ? 6.263 2.034 -11.941 1.00 87.50 91 LEU A CA 1
ATOM 774 C C . LEU A 1 91 ? 7.691 2.566 -12.048 1.00 87.50 91 LEU A C 1
ATOM 776 O O . LEU A 1 91 ? 7.954 3.490 -12.814 1.00 87.50 91 LEU A O 1
ATOM 780 N N . LYS A 1 92 ? 8.619 1.971 -11.296 1.00 87.94 92 LYS A N 1
ATOM 781 C CA . LYS A 1 92 ? 10.034 2.368 -11.242 1.00 87.94 92 LYS A CA 1
ATOM 782 C C . LYS A 1 92 ? 10.896 1.183 -11.672 1.00 87.94 92 LYS A C 1
ATOM 784 O O . LYS A 1 92 ? 10.760 0.112 -11.092 1.00 87.94 92 LYS A O 1
ATOM 789 N N . ASN A 1 93 ? 11.827 1.354 -12.615 1.00 86.12 93 ASN A N 1
ATOM 790 C CA . ASN A 1 93 ? 12.741 0.262 -13.022 1.00 86.12 93 ASN A CA 1
ATOM 791 C C . ASN A 1 93 ? 14.031 0.188 -12.185 1.00 86.12 93 ASN A C 1
ATOM 793 O O . ASN A 1 93 ? 15.042 -0.347 -12.643 1.00 86.12 93 ASN A O 1
ATOM 797 N N . ARG A 1 94 ? 14.017 0.737 -10.966 1.00 78.69 94 ARG A N 1
ATOM 798 C CA . ARG A 1 94 ? 15.147 0.652 -10.030 1.00 78.69 94 ARG A CA 1
ATOM 799 C C . ARG A 1 94 ? 15.422 -0.794 -9.580 1.00 78.69 94 ARG A C 1
ATOM 801 O O . ARG A 1 94 ? 16.536 -1.091 -9.153 1.00 78.69 94 ARG A O 1
ATOM 808 N N . TYR A 1 95 ? 14.424 -1.668 -9.706 1.00 75.31 95 TYR A N 1
ATOM 809 C CA . TYR A 1 95 ? 14.458 -3.098 -9.400 1.00 75.31 95 TYR A CA 1
ATOM 810 C C . TYR A 1 95 ? 13.837 -3.888 -10.565 1.00 75.31 95 TYR A C 1
ATOM 812 O O . TYR A 1 95 ? 13.242 -3.296 -11.473 1.00 75.31 95 TYR A O 1
ATOM 820 N N . ASP A 1 96 ? 13.986 -5.215 -10.574 1.00 76.94 96 ASP A N 1
ATOM 821 C CA . ASP A 1 96 ? 13.211 -6.041 -11.504 1.00 76.94 96 ASP A CA 1
ATOM 822 C C . ASP A 1 96 ? 11.712 -6.006 -11.144 1.00 76.94 96 ASP A C 1
ATOM 824 O O . ASP A 1 96 ? 11.343 -5.789 -9.989 1.00 76.94 96 ASP A O 1
ATOM 828 N N . PHE A 1 97 ? 10.837 -6.167 -12.145 1.00 82.56 97 PHE A N 1
ATOM 829 C CA . PHE A 1 97 ? 9.393 -5.972 -11.963 1.00 82.56 97 PHE A CA 1
ATOM 830 C C . PHE A 1 97 ? 8.800 -6.912 -10.923 1.00 82.56 97 PHE A C 1
ATOM 832 O O . PHE A 1 97 ? 7.943 -6.500 -10.147 1.00 82.56 97 PHE A O 1
ATOM 839 N N . ILE A 1 98 ? 9.286 -8.152 -10.908 1.00 83.62 98 ILE A N 1
ATOM 840 C CA . ILE A 1 98 ? 8.826 -9.211 -10.019 1.00 83.62 98 ILE A CA 1
ATOM 841 C C . ILE A 1 98 ? 9.141 -8.857 -8.562 1.00 83.62 98 ILE A C 1
ATOM 843 O O . ILE A 1 98 ? 8.242 -8.859 -7.723 1.00 83.62 98 ILE A O 1
ATOM 847 N N . SER A 1 99 ? 10.371 -8.427 -8.287 1.00 81.31 99 SER A N 1
ATOM 848 C CA . SER A 1 99 ? 10.813 -7.957 -6.972 1.00 81.31 99 SER A CA 1
ATOM 849 C C . SER A 1 99 ? 10.022 -6.743 -6.472 1.00 81.31 99 SER A C 1
ATOM 851 O O . SER A 1 99 ? 9.919 -6.532 -5.266 1.00 81.31 99 SER A O 1
ATOM 853 N N . SER A 1 100 ? 9.438 -5.945 -7.373 1.00 83.50 100 SER A N 1
ATOM 854 C CA . SER A 1 100 ? 8.613 -4.779 -7.024 1.00 83.50 100 SER A CA 1
ATOM 855 C C . SER A 1 100 ? 7.117 -5.077 -6.866 1.00 83.50 100 SER A C 1
ATOM 857 O O . SER A 1 100 ? 6.365 -4.175 -6.494 1.00 83.50 100 SER A O 1
ATOM 859 N N . LEU A 1 101 ? 6.648 -6.302 -7.127 1.00 85.62 101 LEU A N 1
ATOM 860 C CA . LEU A 1 101 ? 5.210 -6.614 -7.125 1.00 85.62 101 LEU A CA 1
ATOM 861 C C . LEU A 1 101 ? 4.541 -6.361 -5.776 1.00 85.62 101 LEU A C 1
ATOM 863 O O . LEU A 1 101 ? 3.455 -5.782 -5.733 1.00 85.62 101 LEU A O 1
ATOM 867 N N . SER A 1 102 ? 5.188 -6.760 -4.683 1.00 84.56 102 SER A N 1
ATOM 868 C CA . SER A 1 102 ? 4.671 -6.535 -3.333 1.00 84.56 102 SER A CA 1
ATOM 869 C C . SER A 1 102 ? 4.516 -5.042 -3.053 1.00 84.56 102 SER A C 1
ATOM 871 O O . SER A 1 102 ? 3.452 -4.607 -2.626 1.00 84.56 102 SER A O 1
ATOM 873 N N . GLU A 1 103 ? 5.535 -4.238 -3.371 1.00 86.50 103 GLU A N 1
ATOM 874 C CA . GLU A 1 103 ? 5.503 -2.780 -3.192 1.00 86.50 103 GLU A CA 1
ATOM 875 C C . GLU A 1 103 ? 4.356 -2.143 -3.990 1.00 86.50 103 GLU A C 1
ATOM 877 O O . GLU A 1 103 ? 3.602 -1.329 -3.462 1.00 86.50 103 GLU A O 1
ATOM 882 N N . ILE A 1 104 ? 4.186 -2.554 -5.246 1.00 86.94 104 ILE A N 1
ATOM 883 C CA . ILE A 1 104 ? 3.113 -2.094 -6.133 1.00 86.94 104 ILE A CA 1
ATOM 884 C C . ILE A 1 104 ? 1.730 -2.375 -5.530 1.00 86.94 104 ILE A C 1
ATOM 886 O O . ILE A 1 104 ? 0.890 -1.477 -5.466 1.00 86.94 104 ILE A O 1
ATOM 890 N N . ILE A 1 105 ? 1.496 -3.610 -5.076 1.00 86.44 105 ILE A N 1
ATOM 891 C CA . ILE A 1 105 ? 0.208 -4.021 -4.498 1.00 86.44 105 ILE A CA 1
ATOM 892 C C . ILE A 1 105 ? -0.060 -3.250 -3.205 1.00 86.44 105 ILE A C 1
ATOM 894 O O . ILE A 1 105 ? -1.146 -2.696 -3.037 1.00 86.44 105 ILE A O 1
ATOM 898 N N . LEU A 1 106 ? 0.928 -3.174 -2.311 1.00 88.38 106 LEU A N 1
ATOM 899 C CA . LEU A 1 106 ? 0.788 -2.486 -1.029 1.00 88.38 106 LEU A CA 1
ATOM 900 C C . LEU A 1 106 ? 0.554 -0.984 -1.206 1.00 88.38 106 LEU A C 1
ATOM 902 O O . LEU A 1 106 ? -0.284 -0.421 -0.506 1.00 88.38 106 LEU A O 1
ATOM 906 N N . ASN A 1 107 ? 1.218 -0.342 -2.170 1.00 87.94 107 ASN A N 1
ATOM 907 C CA . ASN A 1 107 ? 0.971 1.063 -2.491 1.00 87.94 107 ASN A CA 1
ATOM 908 C C . ASN A 1 107 ? -0.477 1.296 -2.932 1.00 87.94 107 ASN A C 1
ATOM 910 O O . ASN A 1 107 ? -1.102 2.256 -2.477 1.00 87.94 107 ASN A O 1
ATOM 914 N N . GLU A 1 108 ? -1.041 0.404 -3.749 1.00 87.62 108 GLU A N 1
ATOM 915 C CA . GLU A 1 108 ? -2.438 0.553 -4.158 1.00 87.62 108 GLU A CA 1
ATOM 916 C C . GLU A 1 108 ? -3.432 0.290 -3.035 1.00 87.62 108 GLU A C 1
ATOM 918 O O . GLU A 1 108 ? -4.443 0.991 -2.926 1.00 87.62 108 GLU A O 1
ATOM 923 N N . ILE A 1 109 ? -3.134 -0.659 -2.146 1.00 88.62 109 ILE A N 1
ATOM 924 C CA . ILE A 1 109 ? -3.921 -0.839 -0.923 1.00 88.62 109 ILE A CA 1
ATOM 925 C C . ILE A 1 109 ? -3.864 0.445 -0.082 1.00 88.62 109 ILE A C 1
ATOM 927 O O . ILE A 1 109 ? -4.911 0.921 0.354 1.00 88.62 109 ILE A O 1
ATOM 931 N N . THR A 1 110 ? -2.689 1.068 0.070 1.00 90.06 110 THR A N 1
ATOM 932 C CA . THR A 1 110 ? -2.506 2.287 0.883 1.00 90.06 110 THR A CA 1
ATOM 933 C C . THR A 1 110 ? -3.363 3.432 0.367 1.00 90.06 110 THR A C 1
ATOM 935 O O . THR A 1 110 ? -4.074 4.078 1.140 1.00 90.06 110 THR A O 1
ATOM 938 N N . VAL A 1 111 ? -3.350 3.665 -0.948 1.00 87.75 111 VAL A N 1
ATOM 939 C CA . VAL A 1 111 ? -4.171 4.706 -1.581 1.00 87.75 111 VAL A CA 1
ATOM 940 C C . VAL A 1 111 ? -5.661 4.451 -1.335 1.00 87.75 111 VAL A C 1
ATOM 942 O O . VAL A 1 111 ? -6.404 5.388 -1.023 1.00 87.75 111 VAL A O 1
ATOM 945 N N . GLN A 1 112 ? -6.112 3.195 -1.429 1.00 86.75 112 GLN A N 1
ATOM 946 C CA . GLN A 1 112 ? -7.503 2.837 -1.141 1.00 86.75 112 GLN A CA 1
ATOM 947 C C . GLN A 1 112 ? -7.865 3.039 0.335 1.00 86.75 112 GLN A C 1
ATOM 949 O O . GLN A 1 112 ? -8.901 3.647 0.611 1.00 86.75 112 GLN A O 1
ATOM 954 N N . VAL A 1 113 ? -7.016 2.595 1.268 1.00 89.56 113 VAL A N 1
ATOM 955 C CA . VAL A 1 113 ? -7.207 2.777 2.718 1.00 89.56 113 VAL A CA 1
ATOM 956 C C . VAL A 1 113 ? -7.372 4.260 3.037 1.00 89.56 113 VAL A C 1
ATOM 958 O O . VAL A 1 113 ? -8.386 4.653 3.612 1.00 89.56 113 VAL A O 1
ATOM 961 N N . ILE A 1 114 ? -6.431 5.102 2.601 1.00 89.75 114 ILE A N 1
ATOM 962 C CA . ILE A 1 114 ? -6.459 6.549 2.863 1.00 89.75 114 ILE A CA 1
ATOM 963 C C . ILE A 1 114 ? -7.727 7.183 2.277 1.00 89.75 114 ILE A C 1
ATOM 965 O O . ILE A 1 114 ? -8.411 7.951 2.959 1.00 89.75 114 ILE A O 1
ATOM 969 N N . LYS A 1 115 ? -8.094 6.824 1.039 1.00 87.69 115 LYS A N 1
ATOM 970 C CA . LYS A 1 115 ? -9.316 7.323 0.393 1.00 87.69 115 LYS A CA 1
ATOM 971 C C . LYS A 1 115 ? -10.581 6.919 1.158 1.00 87.69 115 LYS A C 1
ATOM 973 O O . LYS A 1 115 ? -11.506 7.722 1.243 1.00 87.69 115 LYS A O 1
ATOM 978 N N . VAL A 1 116 ? -10.643 5.699 1.692 1.00 88.31 116 VAL A N 1
ATOM 979 C CA . VAL A 1 116 ? -11.799 5.211 2.462 1.00 88.31 116 VAL A CA 1
ATOM 980 C C . VAL A 1 116 ? -11.899 5.900 3.819 1.00 88.31 116 VAL A C 1
ATOM 982 O O . VAL A 1 116 ? -12.983 6.361 4.191 1.00 88.31 116 VAL A O 1
ATOM 985 N N . LEU A 1 117 ? -10.780 5.997 4.542 1.00 88.62 117 LEU A N 1
ATOM 986 C CA . LEU A 1 117 ? -10.729 6.696 5.825 1.00 88.62 117 LEU A CA 1
ATOM 987 C C . LEU A 1 117 ? -11.112 8.172 5.655 1.00 88.62 117 LEU A C 1
ATOM 989 O O . LEU A 1 117 ? -11.781 8.722 6.529 1.00 88.62 117 LEU A O 1
ATOM 993 N N . ASN A 1 118 ? -10.785 8.771 4.500 1.00 87.94 118 ASN A N 1
ATOM 994 C CA . ASN A 1 118 ? -11.190 10.117 4.088 1.00 87.94 118 ASN A CA 1
ATOM 995 C C . ASN A 1 118 ? -11.027 11.127 5.227 1.00 87.94 118 ASN A C 1
ATOM 997 O O . ASN A 1 118 ? -11.998 11.753 5.678 1.00 87.94 118 ASN A O 1
ATOM 1001 N N . ILE A 1 119 ? -9.801 11.198 5.732 1.00 85.81 119 ILE A N 1
ATOM 1002 C CA . ILE A 1 119 ? -9.440 12.008 6.878 1.00 85.81 119 ILE A CA 1
ATOM 1003 C C . ILE A 1 119 ? -8.333 12.985 6.505 1.00 85.81 119 ILE A C 1
ATOM 1005 O O . ILE A 1 119 ? -7.393 12.631 5.799 1.00 85.81 119 ILE A O 1
ATOM 1009 N N . ASP A 1 120 ? -8.466 14.223 6.976 1.00 85.81 120 ASP A N 1
ATOM 1010 C CA . ASP A 1 120 ? -7.533 15.322 6.703 1.00 85.81 120 ASP A CA 1
ATOM 1011 C C . ASP A 1 120 ? -6.388 15.350 7.729 1.00 85.81 120 ASP A C 1
ATOM 1013 O O . ASP A 1 120 ? -6.043 16.380 8.304 1.00 85.81 120 ASP A O 1
ATOM 1017 N N . ILE A 1 121 ? -5.852 14.168 8.031 1.00 85.25 121 ILE A N 1
ATOM 1018 C CA . ILE A 1 121 ? -4.735 13.976 8.951 1.00 85.25 121 ILE A CA 1
ATOM 1019 C C . ILE A 1 121 ? -3.703 13.113 8.226 1.00 85.25 121 ILE A C 1
ATOM 1021 O O . ILE A 1 121 ? -4.072 12.075 7.678 1.00 85.25 121 ILE A O 1
ATOM 1025 N N . PRO A 1 122 ? -2.420 13.509 8.204 1.00 85.62 122 PRO A N 1
ATOM 1026 C CA . PRO A 1 122 ? -1.344 12.646 7.733 1.00 85.62 122 PRO A CA 1
ATOM 1027 C C . PRO A 1 122 ? -1.271 11.342 8.540 1.00 85.62 122 PRO A C 1
ATOM 1029 O O . PRO A 1 122 ? -1.138 11.370 9.765 1.00 85.62 122 PRO A O 1
ATOM 1032 N N . LEU A 1 123 ? -1.336 10.209 7.839 1.00 87.94 123 LEU A N 1
ATOM 1033 C CA . LEU A 1 123 ? -1.283 8.867 8.416 1.00 87.94 123 LEU A CA 1
ATOM 1034 C C . LEU A 1 123 ? -0.149 8.057 7.790 1.00 87.94 123 LEU A C 1
ATOM 1036 O O . LEU A 1 123 ? 0.102 8.155 6.588 1.00 87.94 123 LEU A O 1
ATOM 1040 N N . SER A 1 124 ? 0.457 7.192 8.594 1.00 88.94 124 SER A N 1
ATOM 1041 C CA . SER A 1 124 ? 1.220 6.044 8.120 1.00 88.94 124 SER A CA 1
ATOM 1042 C C . SER A 1 124 ? 0.306 4.826 8.024 1.00 88.94 124 SER A C 1
ATOM 1044 O O . SER A 1 124 ? -0.506 4.576 8.918 1.00 88.94 124 SER A O 1
ATOM 1046 N N . VAL A 1 125 ? 0.475 4.039 6.963 1.00 89.81 125 VAL A N 1
ATOM 1047 C CA . VAL A 1 125 ? -0.183 2.738 6.806 1.00 89.81 125 VAL A CA 1
ATOM 1048 C C . VAL A 1 125 ? 0.894 1.671 6.656 1.00 89.81 125 VAL A C 1
ATOM 1050 O O . VAL A 1 125 ? 1.760 1.781 5.788 1.00 89.81 125 VAL A O 1
ATOM 1053 N N . TYR A 1 126 ? 0.831 0.652 7.506 1.00 88.44 126 TYR A N 1
ATOM 1054 C CA . TYR A 1 126 ? 1.701 -0.518 7.486 1.00 88.44 126 TYR A CA 1
ATOM 1055 C C . TYR A 1 126 ? 0.871 -1.786 7.327 1.00 88.44 126 TYR A C 1
ATOM 1057 O O . TYR A 1 126 ? -0.346 -1.789 7.535 1.00 88.44 126 TYR A O 1
ATOM 1065 N N . TYR A 1 127 ? 1.549 -2.869 6.969 1.00 88.31 127 TYR A N 1
ATOM 1066 C CA . TYR A 1 127 ? 0.925 -4.148 6.684 1.00 88.31 127 TYR A CA 1
ATOM 1067 C C . TYR A 1 127 ? 1.694 -5.254 7.378 1.00 88.31 127 TYR A C 1
ATOM 1069 O O . TYR A 1 127 ? 2.914 -5.318 7.257 1.00 88.31 127 TYR A O 1
ATOM 1077 N N . GLU A 1 128 ? 0.966 -6.135 8.048 1.00 86.50 128 GLU A N 1
ATOM 1078 C CA . GLU A 1 128 ? 1.490 -7.404 8.543 1.00 86.50 128 GLU A CA 1
ATOM 1079 C C . GLU A 1 128 ? 0.866 -8.547 7.740 1.00 86.50 128 GLU A C 1
ATOM 1081 O O . GLU A 1 128 ? -0.291 -8.459 7.307 1.00 86.50 128 GLU A O 1
ATOM 1086 N N . ASN A 1 129 ? 1.640 -9.617 7.533 1.00 76.44 129 ASN A N 1
ATOM 1087 C CA . ASN A 1 129 ? 1.293 -10.735 6.643 1.00 76.44 129 ASN A CA 1
ATOM 1088 C C . ASN A 1 129 ? 1.031 -10.298 5.191 1.00 76.44 129 ASN A C 1
ATOM 1090 O O . ASN A 1 129 ? 0.206 -10.880 4.479 1.00 76.44 129 ASN A O 1
ATOM 1094 N N . ALA A 1 130 ? 1.729 -9.252 4.743 1.00 76.75 130 ALA A N 1
ATOM 1095 C CA . ALA A 1 130 ? 1.732 -8.864 3.345 1.00 76.75 130 ALA A CA 1
ATOM 1096 C C . ALA A 1 130 ? 2.327 -9.975 2.462 1.00 76.75 130 ALA A C 1
ATOM 1098 O O . ALA A 1 130 ? 3.137 -10.771 2.940 1.00 76.75 130 ALA A O 1
ATOM 1099 N N . PRO A 1 131 ? 1.957 -10.053 1.170 1.00 70.69 131 PRO A N 1
ATOM 1100 C CA . PRO A 1 131 ? 2.607 -10.974 0.249 1.00 70.69 131 PRO A CA 1
ATOM 1101 C C . PRO A 1 131 ? 4.070 -10.548 0.069 1.00 70.69 131 PRO A C 1
ATOM 1103 O O . PRO A 1 131 ? 4.376 -9.657 -0.719 1.00 70.69 131 PRO A O 1
ATOM 1106 N N . GLU A 1 132 ? 4.970 -11.160 0.829 1.00 72.88 132 GLU A N 1
ATOM 1107 C CA . GLU A 1 132 ? 6.417 -10.977 0.732 1.00 72.88 132 GLU A CA 1
ATOM 1108 C C . GLU A 1 132 ? 7.031 -12.102 -0.111 1.00 72.88 132 GLU A C 1
ATOM 1110 O O . GLU A 1 132 ? 6.573 -13.242 -0.059 1.00 72.88 132 GLU A O 1
ATOM 1115 N N . ASN A 1 133 ? 8.104 -11.799 -0.849 1.00 70.06 133 ASN A N 1
ATOM 1116 C CA . ASN A 1 133 ? 8.859 -12.770 -1.657 1.00 70.06 133 ASN A CA 1
ATOM 1117 C C . ASN A 1 133 ? 8.042 -13.403 -2.798 1.00 70.06 133 ASN A C 1
ATOM 1119 O O . ASN A 1 133 ? 7.887 -14.619 -2.886 1.00 70.06 133 ASN A O 1
ATOM 1123 N N . ILE A 1 134 ? 7.508 -12.558 -3.680 1.00 82.12 134 ILE A N 1
ATOM 1124 C CA . ILE A 1 134 ? 6.794 -12.997 -4.881 1.00 82.12 134 ILE A CA 1
ATOM 1125 C C . ILE A 1 134 ? 7.822 -13.348 -5.964 1.00 82.12 134 ILE A C 1
ATOM 1127 O O . ILE A 1 134 ? 8.473 -12.455 -6.498 1.00 82.12 134 ILE A O 1
ATOM 1131 N N . ASP A 1 135 ? 7.941 -14.631 -6.312 1.00 82.44 135 ASP A N 1
ATOM 1132 C CA . ASP A 1 135 ? 8.868 -15.109 -7.353 1.00 82.44 135 ASP A CA 1
ATOM 1133 C C . ASP A 1 135 ? 8.273 -14.985 -8.764 1.00 82.44 135 ASP A C 1
ATOM 1135 O O . ASP A 1 135 ? 8.986 -14.862 -9.765 1.00 82.44 135 ASP A O 1
ATOM 1139 N N . THR A 1 136 ? 6.945 -15.041 -8.879 1.00 84.81 136 THR A N 1
ATOM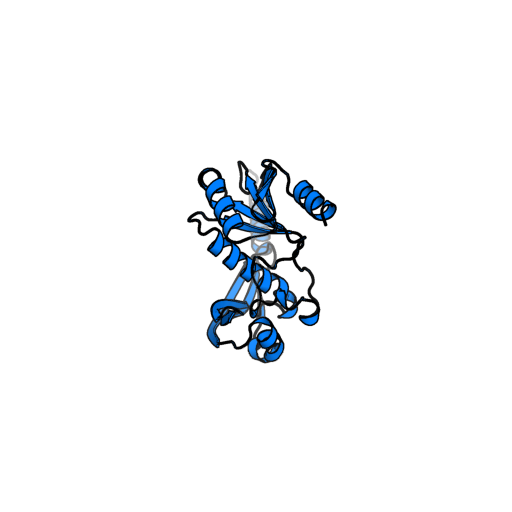 1140 C CA . THR A 1 136 ? 6.232 -14.777 -10.128 1.00 84.81 136 THR A CA 1
ATOM 1141 C C . THR A 1 136 ? 4.822 -14.258 -9.871 1.00 84.81 136 THR A C 1
ATOM 1143 O O . THR A 1 136 ? 4.195 -14.542 -8.856 1.00 84.81 136 THR A O 1
ATOM 1146 N N . ILE A 1 137 ? 4.250 -13.551 -10.848 1.00 84.94 137 ILE A N 1
ATOM 1147 C CA . ILE A 1 137 ? 2.862 -13.065 -10.780 1.00 84.94 137 ILE A CA 1
ATOM 1148 C C . ILE A 1 137 ? 1.847 -14.196 -10.590 1.00 84.94 137 ILE A C 1
ATOM 1150 O O . ILE A 1 137 ? 0.767 -13.981 -10.042 1.00 84.94 137 ILE A O 1
ATOM 1154 N N . LYS A 1 138 ? 2.184 -15.413 -11.026 1.00 83.62 138 LYS A N 1
ATOM 1155 C CA . LYS A 1 138 ? 1.315 -16.586 -10.865 1.00 83.62 138 LYS A CA 1
ATOM 1156 C C . LYS A 1 138 ? 1.146 -17.017 -9.407 1.00 83.62 138 LYS A C 1
ATOM 1158 O O . LYS A 1 138 ? 0.182 -17.723 -9.124 1.00 83.62 138 LYS A O 1
ATOM 1163 N N . ASP A 1 139 ? 2.040 -16.595 -8.517 1.00 83.88 139 ASP A N 1
ATOM 1164 C CA . ASP A 1 139 ? 1.973 -16.909 -7.086 1.00 83.88 139 ASP A CA 1
ATOM 1165 C C . ASP A 1 139 ? 0.975 -16.002 -6.352 1.00 83.88 139 ASP A C 1
ATOM 1167 O O . ASP A 1 139 ? 0.549 -16.299 -5.237 1.00 83.88 139 ASP A O 1
ATOM 1171 N N . ILE A 1 140 ? 0.562 -14.908 -6.995 1.00 83.56 140 ILE A N 1
ATOM 1172 C CA . ILE A 1 140 ? -0.424 -13.972 -6.472 1.00 83.56 140 ILE A CA 1
ATOM 1173 C C . ILE A 1 140 ? -1.824 -14.421 -6.917 1.00 83.56 140 ILE A C 1
ATOM 1175 O O . ILE A 1 140 ? -2.101 -14.553 -8.114 1.00 83.56 140 ILE A O 1
ATOM 1179 N N . ASP A 1 141 ? -2.744 -14.589 -5.963 1.00 85.50 141 ASP A N 1
ATOM 1180 C CA . ASP A 1 141 ? -4.170 -14.754 -6.271 1.00 85.50 141 ASP A CA 1
ATOM 1181 C C . ASP A 1 141 ? -4.673 -13.532 -7.056 1.00 85.50 141 ASP A C 1
ATOM 1183 O O . ASP A 1 141 ? -4.499 -12.388 -6.641 1.00 85.50 141 ASP A O 1
ATOM 1187 N N . SER A 1 142 ? -5.339 -13.780 -8.184 1.00 87.31 142 SER A N 1
ATOM 1188 C CA . SER A 1 142 ? -5.858 -12.749 -9.093 1.00 87.31 142 SER A CA 1
ATOM 1189 C C . SER A 1 142 ? -6.731 -11.669 -8.447 1.00 87.31 142 SER A C 1
ATOM 1191 O O . SER A 1 142 ? -6.854 -10.577 -9.006 1.00 87.31 142 SER A O 1
ATOM 1193 N N . ARG A 1 143 ? -7.332 -11.942 -7.282 1.00 85.19 143 ARG A N 1
ATOM 1194 C CA . ARG A 1 143 ? -8.089 -10.952 -6.497 1.00 85.19 143 ARG A CA 1
ATOM 1195 C C . ARG A 1 143 ? -7.205 -9.844 -5.921 1.00 85.19 143 ARG A C 1
ATOM 1197 O O . ARG A 1 143 ? -7.713 -8.770 -5.623 1.00 85.19 143 ARG A O 1
ATOM 1204 N N . TYR A 1 144 ? -5.904 -10.092 -5.797 1.00 83.25 144 TYR A N 1
ATOM 1205 C CA . TYR A 1 144 ? -4.914 -9.128 -5.319 1.00 83.25 144 TYR A CA 1
ATOM 1206 C C . TYR A 1 144 ? -4.215 -8.376 -6.452 1.00 83.25 144 TYR A C 1
ATOM 1208 O O . TYR A 1 144 ? -3.382 -7.512 -6.189 1.00 83.25 144 TYR A O 1
ATOM 1216 N N . TYR A 1 145 ? -4.549 -8.662 -7.714 1.00 88.88 145 TYR A N 1
ATOM 1217 C CA . TYR A 1 145 ? -4.057 -7.849 -8.823 1.00 88.88 145 TYR A CA 1
ATOM 1218 C C . TYR A 1 145 ? -4.626 -6.436 -8.694 1.00 88.88 145 TYR A C 1
ATOM 1220 O O . TYR A 1 145 ? -5.830 -6.324 -8.468 1.00 88.88 145 TYR A O 1
ATOM 1228 N N . PRO A 1 146 ? -3.833 -5.367 -8.889 1.00 89.56 146 PRO A N 1
ATOM 1229 C CA . PRO A 1 146 ? -4.311 -3.985 -8.784 1.00 89.56 146 PRO A CA 1
ATOM 1230 C C . PRO A 1 146 ? -5.600 -3.709 -9.570 1.00 89.56 146 PRO A C 1
ATOM 1232 O O . PRO A 1 146 ? -6.498 -3.022 -9.085 1.00 89.56 146 PRO A O 1
ATOM 1235 N N . VAL A 1 147 ? -5.748 -4.320 -10.751 1.00 90.69 147 VAL A N 1
ATOM 1236 C CA . VAL A 1 147 ? -6.970 -4.237 -11.559 1.00 90.69 147 VAL A CA 1
ATOM 1237 C C . VAL A 1 147 ? -8.198 -4.816 -10.851 1.00 90.69 147 VAL A C 1
ATOM 1239 O O . VAL A 1 147 ? -9.285 -4.291 -11.027 1.00 90.69 147 VAL A O 1
ATOM 1242 N N . ASN A 1 148 ? -8.065 -5.857 -10.032 1.00 89.25 148 ASN A N 1
ATOM 1243 C CA . ASN A 1 148 ? -9.180 -6.512 -9.336 1.00 89.25 148 ASN A CA 1
ATOM 1244 C C . ASN A 1 148 ? -9.271 -6.151 -7.850 1.00 89.25 148 ASN A C 1
ATOM 1246 O O . ASN A 1 148 ? -10.262 -6.497 -7.205 1.00 89.25 148 ASN A O 1
ATOM 1250 N N . LEU A 1 149 ? -8.241 -5.493 -7.321 1.00 85.44 149 LEU A N 1
ATOM 1251 C CA . LEU A 1 149 ? -8.054 -5.258 -5.904 1.00 85.44 149 LEU A CA 1
ATOM 1252 C C . LEU A 1 149 ? -9.195 -4.413 -5.341 1.00 85.44 149 LEU A C 1
ATOM 1254 O O . LEU A 1 149 ? -9.441 -3.283 -5.771 1.00 85.44 149 LEU A O 1
ATOM 1258 N N . SER A 1 150 ? -9.829 -4.961 -4.312 1.00 83.06 150 SER A N 1
ATOM 1259 C CA . SER A 1 150 ? -10.806 -4.267 -3.493 1.00 83.06 150 SER A CA 1
ATOM 1260 C C . SER A 1 150 ? -10.478 -4.496 -2.027 1.00 83.06 150 SER A C 1
ATOM 1262 O O . SER A 1 150 ? -10.161 -5.617 -1.623 1.00 83.06 150 SER A O 1
ATOM 1264 N N . ILE A 1 151 ? -10.539 -3.427 -1.238 1.00 81.56 151 ILE A N 1
ATOM 1265 C CA . ILE A 1 151 ? -10.141 -3.422 0.173 1.00 81.56 151 ILE A CA 1
ATOM 1266 C C . ILE A 1 151 ? -10.979 -4.370 1.056 1.00 81.56 151 ILE A C 1
ATOM 1268 O O . ILE A 1 151 ? -10.480 -4.900 2.045 1.00 81.56 151 ILE A O 1
ATOM 1272 N N . ASP A 1 152 ? -12.226 -4.645 0.670 1.00 77.44 152 ASP A N 1
ATOM 1273 C CA . ASP A 1 152 ? -13.129 -5.603 1.328 1.00 77.44 152 ASP A CA 1
ATOM 1274 C C . ASP A 1 152 ? -12.778 -7.077 1.019 1.00 77.44 152 ASP A C 1
ATOM 1276 O O . ASP A 1 152 ? -13.225 -8.000 1.705 1.00 77.44 152 ASP A O 1
ATOM 1280 N N . ASN A 1 153 ? -11.935 -7.316 0.010 1.00 77.06 153 ASN A N 1
ATOM 1281 C CA . ASN A 1 153 ? -11.525 -8.643 -0.453 1.00 77.06 153 ASN A CA 1
ATOM 1282 C C . ASN A 1 153 ? -10.111 -9.039 -0.011 1.00 77.06 153 ASN A C 1
ATOM 1284 O O . ASN A 1 153 ? -9.594 -10.066 -0.463 1.00 77.06 153 ASN A O 1
ATOM 1288 N N . LEU A 1 154 ? -9.497 -8.266 0.887 1.00 82.00 154 LEU A N 1
ATOM 1289 C CA . LEU A 1 154 ? -8.194 -8.601 1.454 1.00 82.00 154 LEU A CA 1
ATOM 1290 C C . LEU A 1 154 ? -8.229 -9.954 2.204 1.00 82.00 154 LEU A C 1
ATOM 1292 O O . LEU A 1 154 ? -9.304 -10.388 2.654 1.00 82.00 154 LEU A O 1
ATOM 1296 N N . PRO A 1 155 ? -7.079 -10.662 2.287 1.00 79.19 155 PRO A N 1
ATOM 1297 C CA . PRO A 1 155 ? -6.973 -11.920 3.022 1.00 79.19 155 PRO A CA 1
ATOM 1298 C C . PRO A 1 155 ? -7.471 -11.781 4.465 1.00 79.19 155 PRO A C 1
ATOM 1300 O O . PRO A 1 155 ? -7.344 -10.724 5.077 1.00 79.19 155 PRO A O 1
ATOM 1303 N N . ALA A 1 156 ? -8.019 -12.862 5.023 1.00 78.75 156 ALA A N 1
ATOM 1304 C CA . ALA A 1 156 ? -8.537 -12.855 6.392 1.00 78.75 156 ALA A CA 1
ATOM 1305 C C . ALA A 1 156 ? -7.439 -12.640 7.449 1.00 78.75 156 ALA A C 1
ATOM 1307 O O . ALA A 1 156 ? -7.737 -12.178 8.542 1.00 78.75 156 ALA A O 1
ATOM 1308 N N . ASP A 1 157 ? -6.187 -12.950 7.117 1.00 79.62 157 ASP A N 1
ATOM 1309 C CA . ASP A 1 157 ? -4.998 -12.790 7.955 1.00 79.62 157 ASP A CA 1
ATOM 1310 C C . ASP A 1 157 ? -4.198 -11.507 7.673 1.00 79.62 157 ASP A C 1
ATOM 1312 O O . ASP A 1 157 ? -3.223 -11.221 8.370 1.00 79.62 157 ASP A O 1
ATOM 1316 N N . PHE A 1 158 ? -4.617 -10.710 6.688 1.00 85.94 158 PHE A N 1
ATOM 1317 C CA . PHE A 1 158 ? -3.949 -9.464 6.324 1.00 85.94 158 PHE A CA 1
ATOM 1318 C C . PHE A 1 158 ? -4.343 -8.361 7.302 1.00 85.94 158 PHE A C 1
ATOM 1320 O O . PHE A 1 158 ? -5.517 -7.983 7.353 1.00 85.94 158 PHE A O 1
ATOM 1327 N N . LEU A 1 159 ? -3.379 -7.853 8.072 1.00 90.00 159 LEU A N 1
ATOM 1328 C CA . LEU A 1 159 ? -3.607 -6.814 9.074 1.00 90.00 159 LEU A CA 1
ATOM 1329 C C . LEU A 1 159 ? -3.113 -5.463 8.554 1.00 90.00 159 LEU A C 1
ATOM 1331 O O . LEU A 1 159 ? -1.927 -5.283 8.281 1.00 90.00 159 LEU A O 1
ATOM 1335 N N . ILE A 1 160 ? -4.033 -4.503 8.456 1.00 91.25 160 ILE A N 1
ATOM 1336 C CA . ILE A 1 160 ? -3.735 -3.113 8.112 1.00 91.25 160 ILE A CA 1
ATOM 1337 C C . ILE A 1 160 ? -3.500 -2.351 9.409 1.00 91.25 160 ILE A C 1
ATOM 1339 O O . ILE A 1 160 ? -4.389 -2.252 10.253 1.00 91.25 160 ILE A O 1
ATOM 1343 N N . ILE A 1 161 ? -2.317 -1.783 9.563 1.00 91.69 161 ILE A N 1
ATOM 1344 C CA . ILE A 1 161 ? -1.954 -0.984 10.727 1.00 91.69 161 ILE A CA 1
ATOM 1345 C C . ILE A 1 161 ? -1.956 0.477 10.304 1.00 91.69 161 ILE A C 1
ATOM 1347 O O . ILE A 1 161 ? -1.282 0.853 9.349 1.00 91.69 161 ILE A O 1
ATOM 1351 N N . VAL A 1 162 ? -2.703 1.309 11.018 1.00 92.19 162 VAL A N 1
ATOM 1352 C CA . VAL A 1 162 ? -2.792 2.744 10.751 1.00 92.19 162 VAL A CA 1
ATOM 1353 C C . VAL A 1 162 ? -2.281 3.485 11.972 1.00 92.19 162 VAL A C 1
ATOM 1355 O O . VAL A 1 162 ? -2.786 3.271 13.074 1.00 92.19 162 VAL A O 1
ATOM 1358 N N . SER A 1 163 ? -1.305 4.367 11.781 1.00 89.62 163 SER A N 1
ATOM 1359 C CA . SER A 1 163 ? -0.805 5.236 12.844 1.00 89.62 163 SER A CA 1
ATOM 1360 C C . SER A 1 163 ? -0.744 6.694 12.392 1.00 89.62 163 SER A C 1
ATOM 1362 O O . SER A 1 163 ? -0.527 6.974 11.209 1.00 89.62 163 SER A O 1
ATOM 1364 N N . PRO A 1 164 ? -0.939 7.653 13.307 1.00 87.75 164 PRO A N 1
ATOM 1365 C CA . PRO A 1 164 ? -0.689 9.050 13.008 1.00 87.75 164 PRO A CA 1
ATOM 1366 C C . PRO A 1 164 ? 0.803 9.359 12.966 1.00 87.75 164 PRO A C 1
ATOM 1368 O O . PRO A 1 164 ? 1.629 8.678 13.580 1.00 87.75 164 PRO A O 1
ATOM 1371 N N . TYR A 1 165 ? 1.137 10.458 12.298 1.00 84.94 165 TYR A N 1
ATOM 1372 C CA . TYR A 1 165 ? 2.437 11.097 12.486 1.00 84.94 165 TYR A CA 1
ATOM 1373 C C . TYR A 1 165 ? 2.540 11.693 13.900 1.00 84.94 165 TYR A C 1
ATOM 1375 O O . TYR A 1 165 ? 1.534 11.919 14.573 1.00 84.94 165 TYR A O 1
ATOM 1383 N N . GLU A 1 166 ? 3.765 11.920 14.378 1.00 81.44 166 GLU A N 1
ATOM 1384 C CA . GLU A 1 166 ? 4.036 12.253 15.787 1.00 81.44 166 GLU A CA 1
ATOM 1385 C C . GLU A 1 166 ? 3.308 13.525 16.239 1.00 81.44 166 GLU A C 1
ATOM 1387 O O . GLU A 1 166 ? 2.719 13.566 17.316 1.00 81.44 166 GLU A O 1
ATOM 1392 N N . ASP A 1 167 ? 3.253 14.534 15.373 1.00 83.88 167 ASP A N 1
ATOM 1393 C CA . ASP A 1 167 ? 2.568 15.804 15.611 1.00 83.88 167 ASP A CA 1
ATOM 1394 C C . ASP A 1 167 ? 1.036 15.723 15.465 1.00 83.88 167 ASP A C 1
ATOM 1396 O O . ASP A 1 167 ? 0.351 16.734 15.620 1.00 83.88 167 ASP A O 1
ATOM 1400 N N . LYS A 1 168 ? 0.496 14.535 15.160 1.00 87.94 168 LYS A N 1
ATOM 1401 C CA . LYS A 1 168 ? -0.915 14.283 14.823 1.00 87.94 168 LYS A CA 1
ATOM 1402 C C . LYS A 1 168 ? -1.629 13.316 15.752 1.00 87.94 168 LYS A C 1
ATOM 1404 O O . LYS A 1 168 ? -2.772 12.951 15.491 1.00 87.94 168 LYS A O 1
ATOM 1409 N N . VAL A 1 169 ? -0.991 12.931 16.852 1.00 85.50 169 VAL A N 1
ATOM 1410 C CA . VAL A 1 169 ? -1.547 11.995 17.836 1.00 85.50 169 VAL A CA 1
ATOM 1411 C C . VAL A 1 169 ? -2.904 12.454 18.384 1.00 85.50 169 VAL A C 1
ATOM 1413 O O . VAL A 1 169 ? -3.831 11.648 18.452 1.00 85.50 169 VAL A O 1
ATOM 1416 N N . ASP A 1 170 ? -3.042 13.725 18.762 1.00 87.31 170 ASP A N 1
ATOM 1417 C CA . ASP A 1 170 ? -4.289 14.230 19.353 1.00 87.31 170 ASP A CA 1
ATOM 1418 C C . ASP A 1 170 ? -5.410 14.339 18.306 1.00 87.31 170 ASP A C 1
ATOM 1420 O O . ASP A 1 170 ? -6.510 13.836 18.534 1.00 87.31 170 ASP A O 1
ATOM 1424 N N . ASP A 1 171 ? -5.102 14.876 17.117 1.00 89.31 171 ASP A N 1
ATOM 1425 C CA . ASP A 1 171 ? -6.038 14.929 15.981 1.00 89.31 171 ASP A CA 1
ATOM 1426 C C . ASP A 1 171 ? -6.541 13.509 15.617 1.00 89.31 171 ASP A C 1
ATOM 1428 O O . ASP A 1 171 ? -7.711 13.285 15.283 1.00 89.31 171 ASP A O 1
ATOM 1432 N N . PHE A 1 172 ? -5.652 12.515 15.692 1.00 89.38 172 PHE A N 1
ATOM 1433 C CA . PHE A 1 172 ? -5.979 11.115 15.438 1.00 89.38 172 PHE A CA 1
ATOM 1434 C C . PHE A 1 172 ? -6.924 10.547 16.495 1.00 89.38 172 PHE A C 1
ATOM 1436 O O . PHE A 1 172 ? -7.950 9.972 16.139 1.00 89.38 172 PHE A O 1
ATOM 1443 N N . LYS A 1 173 ? -6.646 10.765 17.787 1.00 86.94 173 LYS A N 1
ATOM 1444 C CA . LYS A 1 173 ? -7.525 10.323 18.886 1.00 86.94 173 LYS A CA 1
ATOM 1445 C C . LYS A 1 173 ? -8.942 10.876 18.739 1.00 86.94 173 LYS A C 1
ATOM 1447 O O . LYS A 1 173 ? -9.910 10.124 18.859 1.00 86.94 173 LYS A O 1
ATOM 1452 N N . ASP A 1 174 ? -9.069 12.154 18.391 1.00 90.00 174 ASP A N 1
ATOM 1453 C CA . ASP A 1 174 ? -10.370 12.803 18.188 1.00 90.00 174 ASP A CA 1
ATOM 1454 C C . ASP A 1 174 ? -11.155 12.220 17.000 1.00 90.00 174 ASP A C 1
ATOM 1456 O O . ASP A 1 174 ? -12.388 12.291 16.948 1.00 90.00 174 ASP A O 1
ATOM 1460 N N . SER A 1 175 ? -10.458 11.603 16.046 1.00 91.06 175 SER A N 1
ATOM 1461 C CA . SER A 1 175 ? -11.036 11.096 14.804 1.00 91.06 175 SER A CA 1
ATOM 1462 C C . SER A 1 175 ? -11.206 9.578 14.737 1.00 91.06 175 SER A C 1
ATOM 1464 O O . SER A 1 175 ? -11.831 9.083 13.794 1.00 91.0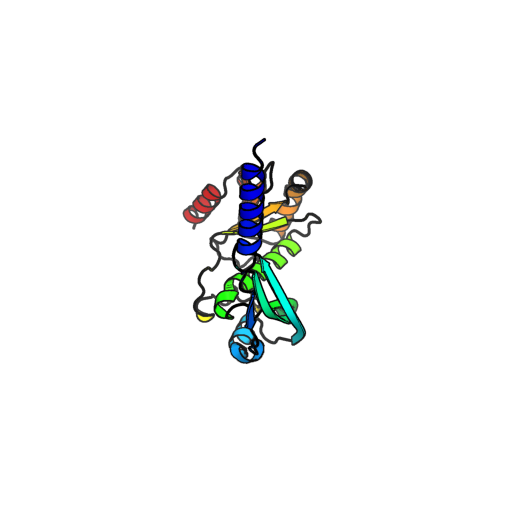6 175 SER A O 1
ATOM 1466 N N . ILE A 1 176 ? -10.748 8.824 15.741 1.00 89.94 176 ILE A N 1
ATOM 1467 C CA . ILE A 1 176 ? -10.843 7.354 15.768 1.00 89.94 176 ILE A CA 1
ATOM 1468 C C . ILE A 1 176 ? -12.270 6.856 15.565 1.00 89.94 176 ILE A C 1
ATOM 1470 O O . ILE A 1 176 ? -12.505 5.996 14.719 1.00 89.94 176 ILE A O 1
ATOM 1474 N N . ASN A 1 177 ? -13.252 7.444 16.248 1.00 90.56 177 ASN A N 1
ATOM 1475 C CA . ASN A 1 177 ? -14.652 7.037 16.089 1.00 90.56 177 ASN A CA 1
ATOM 1476 C C . ASN A 1 177 ? -15.175 7.273 14.664 1.00 90.56 177 ASN A C 1
ATOM 1478 O O . ASN A 1 177 ? -15.954 6.475 14.138 1.00 90.56 177 ASN A O 1
ATOM 1482 N N . TYR A 1 178 ? -14.729 8.353 14.018 1.00 92.75 178 TYR A N 1
ATOM 1483 C CA . TYR A 1 178 ? -15.054 8.615 12.620 1.00 92.75 178 TYR A CA 1
ATOM 1484 C C . TYR A 1 178 ? -14.400 7.575 11.698 1.00 92.75 178 TYR A C 1
ATOM 1486 O O . TYR A 1 178 ? -15.081 7.028 10.827 1.00 92.75 178 TYR A O 1
ATOM 1494 N N . MET A 1 179 ? -13.126 7.241 11.927 1.00 91.81 179 MET A N 1
ATOM 1495 C CA . MET A 1 179 ? -12.406 6.210 11.171 1.00 91.81 179 MET A CA 1
ATOM 1496 C C . MET A 1 179 ? -13.045 4.827 11.329 1.00 91.81 179 MET A C 1
ATOM 1498 O O . MET A 1 179 ? -13.294 4.168 10.323 1.00 91.81 179 MET A O 1
ATOM 1502 N N . ILE A 1 180 ? -13.414 4.420 12.548 1.00 91.44 180 ILE A N 1
ATOM 1503 C CA . ILE A 1 180 ? -14.162 3.177 12.808 1.00 91.44 180 ILE A CA 1
ATOM 1504 C C . ILE A 1 180 ? -15.467 3.163 12.001 1.00 91.44 180 ILE A C 1
ATOM 1506 O O . ILE A 1 180 ? -15.782 2.176 11.336 1.00 91.44 180 ILE A O 1
ATOM 1510 N N . GLY A 1 181 ? -16.202 4.280 11.981 1.00 91.31 181 GLY A N 1
ATOM 1511 C CA . GLY A 1 181 ? -17.406 4.415 11.162 1.00 91.31 181 GLY A CA 1
ATOM 1512 C C . GLY A 1 181 ? -17.144 4.233 9.661 1.00 91.31 181 GLY A C 1
ATOM 1513 O O . GLY A 1 181 ? -17.957 3.629 8.961 1.00 91.31 181 GLY A O 1
ATOM 1514 N N . LYS A 1 182 ? -16.012 4.720 9.138 1.00 91.44 182 LYS A N 1
ATOM 1515 C CA . LYS A 1 182 ? -15.617 4.530 7.729 1.00 91.44 182 LYS A CA 1
ATOM 1516 C C . LYS A 1 182 ? -15.196 3.100 7.412 1.00 91.44 182 LYS A C 1
ATOM 1518 O O . LYS A 1 182 ? -15.604 2.582 6.371 1.00 91.44 182 LYS A O 1
ATOM 1523 N N . ILE A 1 183 ? -14.442 2.482 8.318 1.00 90.25 183 ILE A N 1
ATOM 1524 C CA . ILE A 1 183 ? -14.025 1.076 8.259 1.00 90.25 183 ILE A CA 1
ATOM 1525 C C . ILE A 1 183 ? -15.258 0.173 8.188 1.00 90.25 183 ILE A C 1
ATOM 1527 O O . ILE A 1 183 ? -15.336 -0.670 7.299 1.00 90.25 183 ILE A O 1
ATOM 1531 N N . ASN A 1 184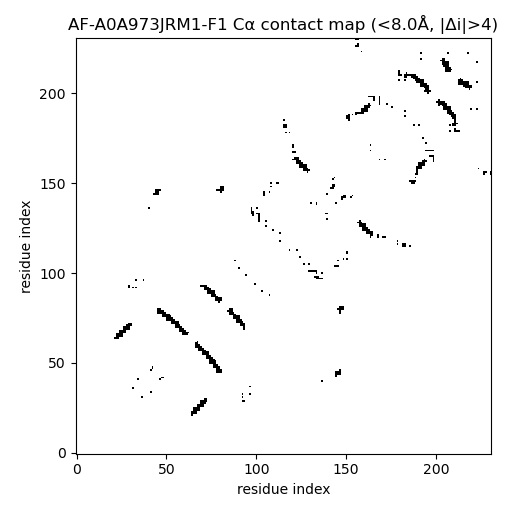 ? -16.254 0.424 9.043 1.00 87.44 184 ASN A N 1
ATOM 1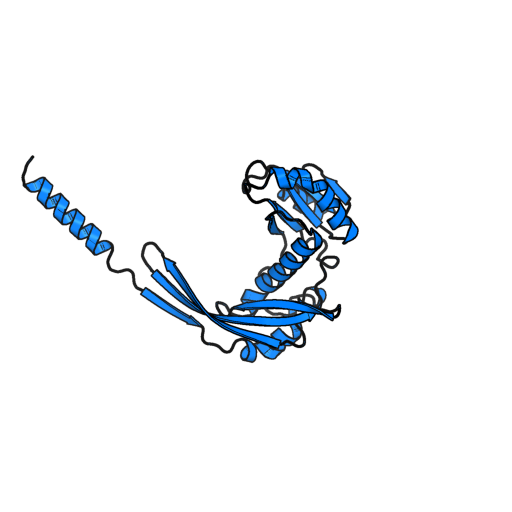532 C CA . ASN A 1 184 ? -17.522 -0.303 9.049 1.00 87.44 184 ASN A CA 1
ATOM 1533 C C . ASN A 1 184 ? -18.310 -0.112 7.746 1.00 87.44 184 ASN A C 1
ATOM 1535 O O . ASN A 1 184 ? -18.604 -1.077 7.052 1.00 87.44 184 ASN A O 1
ATOM 1539 N N . ASN A 1 185 ? -18.561 1.136 7.339 1.00 87.69 185 ASN A N 1
ATOM 1540 C CA . ASN A 1 185 ? -19.317 1.415 6.111 1.00 87.69 185 ASN A CA 1
ATOM 1541 C C . ASN A 1 185 ? -18.685 0.816 4.842 1.00 87.69 185 ASN A C 1
ATOM 1543 O O . ASN A 1 185 ? -19.391 0.597 3.858 1.00 87.69 185 ASN A O 1
ATOM 1547 N N . SER A 1 186 ? -17.371 0.588 4.853 1.00 85.62 186 SER A N 1
ATOM 1548 C CA . SER A 1 186 ? -16.612 0.074 3.708 1.00 85.62 186 SER A CA 1
ATOM 1549 C C . SER A 1 186 ? -16.183 -1.386 3.875 1.00 85.62 186 SER A C 1
ATOM 1551 O O . SER A 1 186 ? -15.462 -1.891 3.020 1.00 85.62 186 SER A O 1
ATOM 1553 N N . ASN A 1 187 ? -16.612 -2.054 4.954 1.00 83.56 187 ASN A N 1
ATOM 1554 C CA . ASN A 1 187 ? -16.287 -3.443 5.289 1.00 83.56 187 ASN A CA 1
ATOM 1555 C C . ASN A 1 187 ? -14.783 -3.774 5.207 1.00 83.56 187 ASN A C 1
ATOM 1557 O O . ASN A 1 187 ? -14.399 -4.811 4.664 1.00 83.56 187 ASN A O 1
ATOM 1561 N N . ILE A 1 188 ? -13.914 -2.898 5.726 1.00 86.12 188 ILE A N 1
ATOM 1562 C CA . ILE A 1 188 ? -12.481 -3.220 5.805 1.00 86.12 188 ILE A CA 1
ATOM 1563 C C . ILE A 1 188 ? -12.282 -4.245 6.927 1.00 86.12 188 ILE A C 1
ATOM 1565 O O . ILE A 1 188 ? -12.684 -4.006 8.067 1.00 86.12 188 ILE A O 1
ATOM 1569 N N . LYS A 1 189 ? -11.668 -5.384 6.588 1.00 84.06 189 LYS A N 1
ATOM 1570 C CA . LYS A 1 189 ? -11.668 -6.571 7.448 1.00 84.06 189 LYS A CA 1
ATOM 1571 C C . LYS A 1 189 ? -10.820 -6.458 8.695 1.00 84.06 189 LYS A C 1
ATOM 1573 O O . LYS A 1 189 ? -11.367 -6.679 9.753 1.00 84.06 189 LYS A O 1
ATOM 1578 N N . ASN A 1 190 ? -9.532 -6.134 8.612 1.00 88.56 190 ASN A N 1
ATOM 1579 C CA . ASN A 1 190 ? -8.665 -6.145 9.792 1.00 88.56 190 ASN A CA 1
ATOM 1580 C C . ASN A 1 190 ? -7.854 -4.858 9.854 1.00 88.56 190 ASN A C 1
ATOM 1582 O O . ASN A 1 190 ? -6.865 -4.705 9.134 1.00 88.56 190 ASN A O 1
ATOM 1586 N N . VAL A 1 191 ? -8.282 -3.930 10.707 1.00 92.06 191 VAL A N 1
ATOM 1587 C CA . VAL A 1 191 ? -7.604 -2.646 10.891 1.00 92.06 191 VAL A CA 1
ATOM 1588 C C . VAL A 1 191 ? -7.219 -2.478 12.350 1.00 92.06 191 VAL A C 1
ATOM 1590 O O . VAL A 1 191 ? -8.072 -2.540 13.232 1.00 92.06 191 VAL A O 1
ATOM 1593 N N . LEU A 1 192 ? -5.941 -2.225 12.602 1.00 93.12 192 LEU A N 1
ATOM 1594 C CA . LEU A 1 192 ? -5.437 -1.803 13.899 1.00 93.12 192 LEU A CA 1
ATOM 1595 C C . LEU A 1 192 ? -5.126 -0.307 13.842 1.00 93.12 192 LEU A C 1
ATOM 1597 O O . LEU A 1 192 ? -4.170 0.115 13.192 1.00 93.12 192 LEU A O 1
ATOM 1601 N N . LEU A 1 193 ? -5.952 0.490 14.518 1.00 92.00 193 LEU A N 1
ATOM 1602 C CA . LEU A 1 193 ? -5.730 1.925 14.694 1.00 92.00 193 LEU A CA 1
ATOM 1603 C C . LEU A 1 193 ? -4.813 2.111 15.903 1.00 92.00 193 LEU A C 1
ATOM 1605 O O . LEU A 1 193 ? -5.254 1.929 17.038 1.00 92.00 193 LEU A O 1
ATOM 1609 N N . LEU A 1 194 ? -3.534 2.402 15.678 1.00 88.50 194 LEU A N 1
ATOM 1610 C CA . LEU A 1 194 ? -2.571 2.527 16.766 1.00 88.50 194 LEU A CA 1
ATOM 1611 C C . LEU A 1 194 ? -2.745 3.850 17.517 1.00 88.50 194 LEU A C 1
ATOM 1613 O O . LEU A 1 194 ? -2.792 4.928 16.925 1.00 88.50 194 LEU A O 1
ATOM 1617 N N . GLU A 1 195 ? -2.793 3.742 18.842 1.00 74.31 195 GLU A N 1
ATOM 1618 C CA . GLU A 1 195 ? -2.849 4.858 19.775 1.00 74.31 195 GLU A CA 1
ATOM 1619 C C . GLU A 1 195 ? -1.545 4.907 20.583 1.00 74.31 195 GLU A C 1
ATOM 1621 O O . GLU A 1 195 ? -1.203 3.999 21.346 1.00 74.31 195 GLU A O 1
ATOM 1626 N N . GLY A 1 196 ? -0.800 6.000 20.443 1.00 66.00 196 GLY A N 1
ATOM 1627 C CA . GLY A 1 196 ? 0.456 6.214 21.156 1.00 66.00 196 GLY A CA 1
ATOM 1628 C C . GLY A 1 196 ? 0.584 7.631 21.691 1.00 66.00 196 GLY A C 1
ATOM 1629 O O . GLY A 1 196 ? -0.284 8.473 21.469 1.00 66.00 196 GLY A O 1
ATOM 1630 N N . ASN A 1 197 ? 1.677 7.883 22.406 1.00 61.25 197 ASN A N 1
ATOM 1631 C CA . ASN A 1 197 ? 2.128 9.240 22.731 1.00 61.25 197 ASN A CA 1
ATOM 1632 C C . ASN A 1 197 ? 3.261 9.704 21.795 1.00 61.25 197 ASN A C 1
ATOM 1634 O O . ASN A 1 197 ? 3.524 10.898 21.725 1.00 61.25 197 ASN A O 1
ATOM 1638 N N . GLU A 1 198 ? 3.883 8.778 21.054 1.00 59.28 198 GLU A N 1
ATOM 1639 C CA . GLU A 1 198 ? 4.904 9.018 20.027 1.00 59.28 198 GLU A CA 1
ATOM 1640 C C . GLU A 1 198 ? 4.635 8.082 18.829 1.00 59.28 198 GLU A C 1
ATOM 1642 O O . GLU A 1 198 ? 4.186 6.951 19.021 1.00 59.28 198 GLU A O 1
ATOM 1647 N N . ALA A 1 199 ? 4.910 8.513 17.590 1.00 50.50 199 ALA A N 1
ATOM 1648 C CA . ALA A 1 199 ? 4.534 7.780 16.365 1.00 50.50 199 ALA A CA 1
ATOM 1649 C C . ALA A 1 199 ? 5.181 6.389 16.194 1.00 50.50 199 ALA A C 1
ATOM 1651 O O . ALA A 1 199 ? 4.711 5.587 15.390 1.00 50.50 199 ALA A O 1
ATOM 1652 N N . ILE A 1 200 ? 6.261 6.106 16.930 1.00 49.19 200 ILE A N 1
ATOM 1653 C CA . ILE A 1 200 ? 7.089 4.895 16.779 1.00 49.19 200 ILE A CA 1
ATOM 1654 C C . ILE A 1 200 ? 7.076 4.029 18.059 1.00 49.19 200 ILE A C 1
ATOM 1656 O O . ILE A 1 200 ? 7.420 2.850 18.014 1.00 49.19 200 ILE A O 1
ATOM 1660 N N . GLN A 1 201 ? 6.608 4.569 19.191 1.00 49.53 201 GLN A N 1
ATOM 1661 C CA . GLN A 1 201 ? 6.360 3.835 20.439 1.00 49.53 201 GLN A CA 1
ATOM 1662 C C . GLN A 1 201 ? 4.863 3.886 20.756 1.00 49.53 201 GLN A C 1
ATOM 1664 O O . GLN A 1 201 ? 4.402 4.669 21.586 1.00 49.53 201 GLN A O 1
ATOM 1669 N N . MET A 1 202 ? 4.080 3.085 20.034 1.00 60.56 202 MET A N 1
ATOM 1670 C CA . MET A 1 202 ? 2.642 2.986 20.277 1.00 60.56 202 MET A CA 1
ATOM 1671 C C . MET A 1 202 ? 2.356 1.808 21.213 1.00 60.56 202 MET A C 1
ATOM 1673 O O . MET A 1 202 ? 2.586 0.653 20.864 1.00 60.56 202 MET A O 1
ATOM 1677 N N . ASP A 1 203 ? 1.883 2.116 22.424 1.00 62.81 203 ASP A N 1
ATOM 1678 C CA . ASP A 1 203 ? 1.680 1.148 23.513 1.00 62.81 203 ASP A CA 1
ATOM 1679 C C . ASP A 1 203 ? 0.505 0.182 23.263 1.00 62.81 203 ASP A C 1
ATOM 1681 O O . ASP A 1 203 ? 0.393 -0.851 23.925 1.00 62.81 203 ASP A O 1
ATOM 1685 N N . HIS A 1 204 ? -0.426 0.551 22.375 1.00 82.06 204 HIS A N 1
ATOM 1686 C CA . HIS A 1 204 ? -1.643 -0.199 22.064 1.00 82.06 204 HIS A CA 1
ATOM 1687 C C . HIS A 1 204 ? -2.340 0.349 20.810 1.00 82.06 204 HIS A C 1
ATOM 1689 O O . HIS A 1 204 ? -1.968 1.387 20.276 1.00 82.06 204 HIS A O 1
ATOM 1695 N N . GLY A 1 205 ? -3.383 -0.335 20.351 1.00 86.69 205 GLY A N 1
ATOM 1696 C CA . GLY A 1 205 ? -4.326 0.178 19.370 1.00 86.69 205 GLY A CA 1
ATOM 1697 C C . GLY A 1 205 ? -5.735 -0.366 19.566 1.00 86.69 205 GLY A C 1
ATOM 1698 O O . GLY A 1 205 ? -5.977 -1.239 20.409 1.00 86.69 205 GLY A O 1
ATOM 1699 N N . VAL A 1 206 ? -6.646 0.155 18.748 1.00 90.38 206 VAL A N 1
ATOM 1700 C CA . VAL A 1 206 ? -8.027 -0.305 18.609 1.00 90.38 206 VAL A CA 1
ATOM 1701 C C . VAL A 1 206 ? -8.089 -1.276 17.435 1.00 90.38 206 VAL A C 1
ATOM 1703 O O . VAL A 1 206 ? -7.876 -0.882 16.286 1.00 90.38 206 VAL A O 1
ATOM 1706 N N . LEU A 1 207 ? -8.367 -2.549 17.718 1.00 91.56 207 LEU A N 1
ATOM 1707 C CA . LEU A 1 207 ? -8.538 -3.568 16.685 1.00 91.56 207 LEU A CA 1
ATOM 1708 C C . LEU A 1 207 ? -9.990 -3.591 16.221 1.00 91.56 207 LEU A C 1
ATOM 1710 O O . LEU A 1 207 ? -10.906 -3.901 16.992 1.00 91.56 207 LEU A O 1
ATOM 1714 N N . VAL A 1 208 ? -10.169 -3.310 14.938 1.00 88.44 208 VAL A N 1
ATOM 1715 C CA . VAL A 1 208 ? -11.444 -3.335 14.236 1.00 88.44 208 VAL A CA 1
ATOM 1716 C C . VAL A 1 208 ? -11.437 -4.523 13.281 1.00 88.44 208 VAL A C 1
ATOM 1718 O O . VAL A 1 208 ? -10.594 -4.585 12.385 1.00 88.44 208 VAL A O 1
ATOM 1721 N N . ILE A 1 209 ? -12.367 -5.459 13.487 1.00 85.00 209 ILE A N 1
ATOM 1722 C CA . ILE A 1 209 ? -12.563 -6.634 12.634 1.00 85.00 209 ILE A CA 1
ATOM 1723 C C . ILE A 1 209 ? -13.942 -6.567 11.987 1.00 85.00 209 ILE A C 1
ATOM 1725 O O . ILE A 1 209 ? -14.936 -6.451 12.702 1.00 85.00 209 ILE A O 1
ATOM 1729 N N . ASP A 1 210 ? -14.001 -6.644 10.659 1.00 77.00 210 ASP A N 1
ATOM 1730 C CA . ASP A 1 210 ? -15.230 -6.569 9.858 1.00 77.00 210 ASP A CA 1
ATOM 1731 C C . ASP A 1 210 ? -16.105 -5.356 10.232 1.00 77.00 210 ASP A C 1
ATOM 1733 O O . ASP A 1 210 ? -17.325 -5.448 10.346 1.00 77.00 210 ASP A O 1
ATOM 1737 N N . GLY A 1 211 ? -15.478 -4.203 10.489 1.00 72.62 211 GLY A N 1
ATOM 1738 C CA . GLY A 1 211 ? -16.198 -2.998 10.914 1.00 72.62 211 GLY A CA 1
ATOM 1739 C C . GLY A 1 211 ? -16.586 -2.930 12.394 1.00 72.62 211 GLY A C 1
ATOM 1740 O O . GLY A 1 211 ? -17.135 -1.914 12.825 1.00 72.62 211 GLY A O 1
ATOM 1741 N N . GLU A 1 212 ? -16.291 -3.960 13.186 1.00 84.50 212 GLU A N 1
ATOM 1742 C CA . GLU A 1 212 ? -16.603 -4.020 14.614 1.00 84.50 212 GLU A CA 1
ATOM 1743 C C . GLU A 1 212 ? -15.350 -3.875 15.478 1.00 84.50 212 GLU A C 1
ATOM 1745 O O . GLU A 1 212 ? -14.349 -4.559 15.271 1.00 84.50 212 GLU A O 1
ATOM 1750 N N . VAL A 1 213 ? -15.414 -3.034 16.512 1.00 88.94 213 VAL A N 1
ATOM 1751 C CA . VAL A 1 213 ? -14.343 -2.951 17.514 1.00 88.94 213 VAL A CA 1
ATOM 1752 C C . VAL A 1 213 ? -14.322 -4.247 18.324 1.00 88.94 213 VAL A C 1
ATOM 1754 O O . VAL A 1 213 ? -15.262 -4.536 19.067 1.00 88.94 213 VAL A O 1
ATOM 1757 N N . LYS A 1 214 ? -13.250 -5.033 18.188 1.00 90.38 214 LYS A N 1
ATOM 1758 C CA . LYS A 1 214 ? -13.030 -6.254 18.981 1.00 90.38 214 LYS A CA 1
ATOM 1759 C C . LYS A 1 214 ? -12.230 -5.971 20.246 1.00 90.38 214 LYS A C 1
ATOM 1761 O O . LYS A 1 214 ? -12.507 -6.571 21.281 1.00 90.38 214 LYS A O 1
ATOM 1766 N N . TYR A 1 215 ? -11.276 -5.042 20.165 1.00 88.69 215 TYR A N 1
ATOM 1767 C CA . TYR A 1 215 ? -10.468 -4.598 21.298 1.00 88.69 215 TYR A CA 1
ATOM 1768 C C . TYR A 1 215 ? -10.230 -3.094 21.233 1.00 88.69 215 TYR A C 1
ATOM 1770 O O . TYR A 1 215 ? -9.861 -2.573 20.188 1.00 88.69 215 TYR A O 1
ATOM 1778 N N . GLU A 1 216 ? -10.375 -2.421 22.372 1.00 86.19 216 GLU A N 1
ATOM 1779 C CA . GLU A 1 216 ? -10.057 -0.992 22.531 1.00 86.19 216 GLU A CA 1
ATOM 1780 C C . GLU A 1 216 ? -8.588 -0.761 22.920 1.00 86.19 216 GLU A C 1
ATOM 1782 O O . GLU A 1 216 ? -8.081 0.351 22.828 1.00 86.19 216 GLU A O 1
ATOM 1787 N N . LYS A 1 217 ? -7.897 -1.809 23.388 1.00 88.56 217 LYS A N 1
ATOM 1788 C CA . LYS A 1 217 ? -6.500 -1.743 23.823 1.00 88.56 217 LYS A CA 1
ATOM 1789 C C . LYS A 1 217 ? -5.799 -3.081 23.610 1.00 88.56 217 LYS A C 1
ATOM 1791 O O . LYS A 1 217 ? -5.906 -3.975 24.449 1.00 88.56 217 LYS A O 1
ATOM 1796 N N . ILE A 1 218 ? -5.092 -3.214 22.491 1.00 88.00 218 ILE A N 1
ATOM 1797 C CA . ILE A 1 218 ? -4.339 -4.425 22.127 1.00 88.00 218 ILE A CA 1
ATOM 1798 C C . ILE A 1 218 ? -2.992 -4.071 21.484 1.00 88.00 218 ILE A C 1
ATOM 1800 O O . ILE A 1 218 ? -2.874 -3.036 20.834 1.00 88.00 218 ILE A O 1
ATOM 1804 N N . SER A 1 219 ? -1.966 -4.900 21.687 1.00 86.88 219 SER A N 1
ATOM 1805 C CA . SER A 1 219 ? -0.673 -4.752 21.004 1.00 86.88 219 SER A CA 1
ATOM 1806 C C . SER A 1 219 ? -0.740 -5.288 19.565 1.00 86.88 219 SER A C 1
ATOM 1808 O O . SER A 1 219 ? -1.642 -6.056 19.231 1.00 86.88 219 SER A O 1
ATOM 1810 N N . VAL A 1 220 ? 0.227 -4.930 18.711 1.00 84.12 220 VAL A N 1
ATOM 1811 C CA . VAL A 1 220 ? 0.331 -5.498 17.349 1.00 84.12 220 VAL A CA 1
ATOM 1812 C C . VAL A 1 220 ? 0.481 -7.024 17.404 1.00 84.12 220 VAL A C 1
ATOM 1814 O O . VAL A 1 220 ? -0.231 -7.744 16.710 1.00 84.12 220 VAL A O 1
ATOM 1817 N N . GLU A 1 221 ? 1.359 -7.524 18.279 1.00 86.88 221 GLU A N 1
ATOM 1818 C CA . GLU A 1 221 ? 1.622 -8.960 18.430 1.00 86.88 221 GLU A CA 1
ATOM 1819 C C . GLU A 1 221 ? 0.372 -9.727 18.892 1.00 86.88 221 GLU A C 1
ATOM 1821 O O . GLU A 1 221 ? 0.061 -10.797 18.366 1.00 86.88 221 GLU A O 1
ATOM 1826 N N . ASP A 1 222 ? -0.377 -9.177 19.851 1.00 88.25 222 ASP A N 1
ATOM 1827 C CA . ASP A 1 222 ? -1.605 -9.807 20.338 1.00 88.25 222 ASP A CA 1
ATOM 1828 C C . ASP A 1 222 ? -2.735 -9.738 19.303 1.00 88.25 222 ASP A C 1
ATOM 1830 O O . ASP A 1 222 ? -3.525 -10.679 19.204 1.00 88.25 222 ASP A O 1
ATOM 1834 N N . ALA A 1 223 ? -2.803 -8.665 18.506 1.00 87.88 223 ALA A N 1
ATOM 1835 C CA . ALA A 1 223 ? -3.749 -8.560 17.398 1.00 87.88 223 ALA A CA 1
ATOM 1836 C C . ALA A 1 223 ? -3.482 -9.636 16.336 1.00 87.88 223 ALA A C 1
ATOM 1838 O O . ALA A 1 223 ? -4.418 -10.314 15.908 1.00 87.88 223 ALA A O 1
ATOM 1839 N N . LEU A 1 224 ? -2.214 -9.859 15.977 1.00 87.12 224 LEU A N 1
ATOM 1840 C CA . LEU A 1 224 ? -1.818 -10.932 15.061 1.00 87.12 224 LEU A CA 1
ATOM 1841 C C . LEU A 1 224 ? -2.165 -12.314 15.618 1.00 87.12 224 LEU A C 1
ATOM 1843 O O . LEU A 1 224 ? -2.844 -13.089 14.947 1.00 87.12 224 LEU A O 1
ATOM 1847 N N . LYS A 1 225 ? -1.802 -12.595 16.877 1.00 88.00 225 LYS A N 1
ATOM 1848 C CA . LYS A 1 225 ? -2.166 -13.854 17.552 1.00 88.00 225 LYS A CA 1
ATOM 1849 C C . LYS A 1 225 ? -3.673 -14.086 17.566 1.00 88.00 225 LYS A C 1
ATOM 1851 O O . LYS A 1 225 ? -4.122 -15.223 17.413 1.00 88.00 225 LYS A O 1
ATOM 1856 N N . TRP A 1 226 ? -4.462 -13.030 17.773 1.00 88.69 226 TRP A N 1
ATOM 1857 C CA . TRP A 1 226 ? -5.917 -13.124 17.746 1.00 88.69 226 TRP A CA 1
ATOM 1858 C C . TRP A 1 226 ? -6.424 -13.501 16.353 1.00 88.69 226 TRP A C 1
ATOM 1860 O O . TRP A 1 226 ? -7.224 -14.429 16.246 1.00 88.69 226 TRP A O 1
ATOM 1870 N N . ILE A 1 227 ? -5.935 -12.836 15.303 1.00 85.56 227 ILE A N 1
ATOM 1871 C CA . ILE A 1 227 ? -6.304 -13.124 13.909 1.00 85.56 227 ILE A CA 1
ATOM 1872 C C . ILE A 1 227 ? -5.948 -14.572 13.548 1.00 85.56 227 ILE A C 1
ATOM 1874 O O . ILE A 1 227 ? -6.797 -15.304 13.043 1.00 85.56 227 ILE A O 1
ATOM 1878 N N . GLU A 1 228 ? -4.737 -15.021 13.882 1.00 84.62 228 GLU A N 1
ATOM 1879 C CA . GLU A 1 228 ? -4.294 -16.401 13.651 1.00 84.62 228 GLU A CA 1
ATOM 1880 C C . GLU A 1 228 ? -5.151 -17.434 14.396 1.00 84.62 228 GLU A C 1
ATOM 1882 O O . GLU A 1 228 ? -5.444 -18.500 13.858 1.00 84.62 228 GLU A O 1
ATOM 1887 N N . SER A 1 229 ? -5.571 -17.123 15.626 1.00 84.50 229 SER A N 1
ATOM 1888 C CA . SER A 1 229 ? -6.348 -18.039 16.475 1.00 84.50 229 SER A CA 1
ATOM 1889 C C . SER A 1 229 ? -7.834 -18.117 16.111 1.00 84.50 229 SER A C 1
ATOM 1891 O O . SER A 1 229 ? -8.508 -19.052 16.541 1.00 84.50 229 SER A O 1
ATOM 1893 N N . ASN A 1 230 ? -8.362 -17.129 15.381 1.00 75.44 230 ASN A N 1
ATOM 1894 C CA . ASN A 1 230 ? -9.774 -17.048 14.981 1.00 75.44 230 ASN A CA 1
ATOM 1895 C C . ASN A 1 230 ? -9.984 -17.313 13.478 1.00 75.44 230 ASN A C 1
ATOM 1897 O O . ASN A 1 230 ? -11.078 -17.086 12.957 1.00 75.44 230 ASN A O 1
ATOM 1901 N N . ARG A 1 231 ? -8.941 -17.806 12.807 1.00 66.19 231 ARG A N 1
ATOM 1902 C CA . ARG A 1 231 ? -8.979 -18.383 11.462 1.00 66.19 231 ARG A CA 1
ATOM 1903 C C . ARG A 1 231 ? -9.481 -19.827 11.492 1.00 66.19 231 ARG A C 1
ATOM 1905 O O . ARG A 1 231 ? -10.167 -20.211 10.517 1.00 66.19 231 ARG A O 1
#

Solvent-accessible surface area (backbone atoms only — not comparable to full-atom values): 12998 Å² total; per-residue (Å²): 132,66,76,63,60,60,51,51,52,50,50,50,50,50,50,53,59,57,69,70,63,68,55,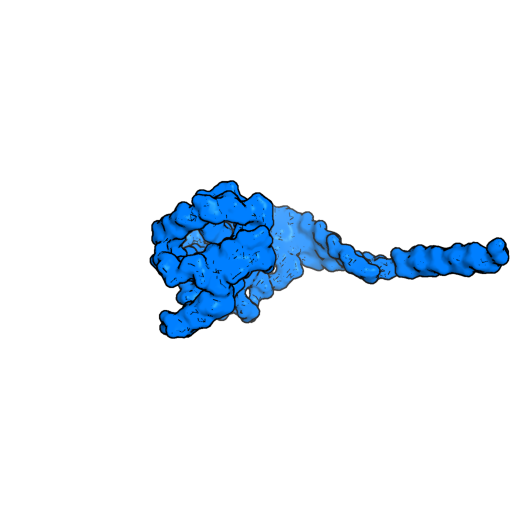56,75,45,77,48,78,41,84,73,65,56,70,73,76,42,40,69,61,49,34,70,33,33,43,73,70,44,79,78,45,77,48,82,47,77,49,76,48,82,52,98,65,36,36,39,35,42,34,24,42,37,34,38,33,37,29,42,31,78,84,69,46,82,45,78,49,78,50,61,49,82,53,60,70,51,80,40,46,46,59,54,41,51,51,54,49,47,56,50,52,52,60,57,50,64,61,102,61,74,65,47,77,49,71,45,77,59,76,70,88,55,86,44,76,83,78,50,60,69,62,61,23,65,20,51,49,47,73,61,71,56,60,90,69,37,37,38,35,37,34,37,43,57,96,31,43,67,66,42,64,76,37,45,69,57,37,46,52,32,32,32,78,57,39,34,45,39,37,34,44,46,49,46,90,39,61,87,60,53,82,23,15,33,35,27,48,66,36,37,80,78,37,82,72,37,42,74,70,56,49,50,53,48,43,67,74,74,109

Mean predicted aligned error: 10.35 Å

Foldseek 3Di:
DPPVVVVVVVVVVVVVVVLQPPAPEAEAEQDDPQCVVCVVVCCLQFNDKDFPDKDWDWDWDDDPRYIYIYIWIKTWMWGAAPVRDIDIDIDIRSDRPQQCPQVRLVVLLVVQLCVLLVDPFDKDKDKDPGPPDRPDPVVDDSCSRSRNDAQLPDDLLIAIEIFGALVCLVVLVVCVVVSLVSCQVRQRAWYWDFHPNGRVDGQFTFIAGRSRGPDHGHDPVVSSVVSVVVD

Nearest PDB structures (foldseek):
  5vod-assembly1_D  TM=6.616E-01  e=9.917E-01  Human herpesvirus 5 strain Merlin
  7t4s-assembly1_D  TM=3.717E-01  e=4.267E-01  Human betaherpesvirus 5
  7m30-assembly1_D  TM=3.591E-01  e=5.430E-01  Human betaherpesvirus 5
  7m22-assembly1_D  TM=3.612E-01  e=6.505E-01  Human betaherpesvirus 5
  1tx4-assembly1_B  TM=2.280E-01  e=5.689E+00  Homo sapiens

Sequence (231 aa):
MNKWVGKILIILLIFLCTSCKNDEINTIEYNRDFINEYKDEIKLLFGEINVINKERVSETFYGYTITQTIQYDVWDIEYKNSYQELKYIQLKNRYDFISSLSEIILNEITVQVIKVLNIDIPLSVYYENAPENIDTIKDIDSRYYPVNLSIDNLPADFLIIVSPYEDKVDDFKDSINYMIGKINNSNIKNVLLLEGNEAIQMDHGVLVIDGEVKYEKISVEDALKWIESNR

Radius of gyration: 23.86 Å; Cα contacts (8 Å, |Δi|>4): 371; chains: 1; bounding box: 76×43×47 Å

Secondary structure (DSSP, 8-state):
--HHHHHHHHHHHHHHHHHTT--EEEEEE----HHHHTHHHHHHHHSSEEEEEEEEEEEEEE-SSEEEEEEEEEEEEEEE-TT--EEEEEEETTS-TTTTHHHHHHHHHHHHHHHHH--SS-EEEEEES-----SSGGGS-GGGSTTT--GGGS-TT-EEEEEE-GGGHHHHHHHHHHHHHHHHHTT--EEEEEE-SSSS---EEEEEETTEEEEEEE-HHHHHHHHHHT-

pLDDT: mean 82.41, std 11.21, range [46.19, 96.19]